Protein AF-A0A445L700-F1 (afdb_monomer_lite)

Sequence (274 aa):
MCICSMQLGGPSWKVRLGRRDSTTASREAADASIPAPFFSLSELITNFKNHGLDEKDLVVLSGGHSIGFARCVTFKDHIYNDSNIDPNFAQQLRYICPTNGGDSNLSPLDSTAAKFDINYYSNLVQKKGLLHSDQELFNGGSTDELVKEYSDDTEDFYEDFANSMIKMGNIQPLTGNQGEIRVNTLPVCFSDPSVNSFFSAPSPNLYTLLNLRSPSEFGRHPNSQLTQQILFDSPKSDSNSEIQEQEEQKRSKDLDHSKPRRNTRKPTRFNDIV

Secondary structure (DSSP, 8-state):
--HHHHHTT----------BB-S---HHHHHHHSPPTT--HHHHHHHHHHTT--HHHHHHHHGGGGSSEEEHHHHHHHHHH-SSS-HHHHHHHHHHS-SSS-TT-EEESSTTTTS-STHHHHHHHTT--SSHHHHTTSSSSTTHHHHHHHHH-HHHHHHHHHHHHHHHTTSS-B-TTSSB--SSSS------TT--SS---PPPPP--------------------------------TTHHHHHHHHHHHHHTTSS-------PPPPPP----

InterPro domains:
  IPR000823 Plant peroxidase [PR00461] (9-24)
  IPR000823 Plant peroxidase [PR00461] (56-68)
  IPR000823 Plant peroxidase [PR00461] (107-122)
  IPR000823 Plant peroxidase [PR00461] (123-140)
  IPR000823 Plant peroxidase [PR00461] (163-176)
  IPR000823 Plant peroxidase [PTHR31388] (6-185)
  IPR002016 Haem peroxidase [PF00141] (7-153)
  IPR002016 Haem peroxidase [PR00458] (9-21)
  IPR002016 Haem peroxidase [PR00458] (57-72)
  IPR002016 Haem peroxidase [PR00458] (109-124)
  IPR002016 Haem peroxidase [PS50873] (1-189)
  IPR010255 Haem peroxidase superfamily [SSF48113] (6-186)
  IPR019793 Peroxidases heam-ligand binding site [PS00435] (57-67)

Foldseek 3Di:
DPVQQVVQPAADADQDDFFADALDDDPPCVVPQPDALQDALVRLQVSCVVQVHHSLLSLLQLLVLQADKDFLLRQVCVLPPDDLADVVLSVVVCVCRPPPDNRRGIDRQFPSHSHRFLRLLVCLCVRNGRTNSSVSCCDPDPNNVVSVVSNVDGPVSRVVNNVSVNSSSPRPGQHDPGHHHDPDPDDDPPPDPPPPDPDPDDDDDDDDDDDDDDDDDDDDDDDDDDDDDPDPDDDDDPPPPVVVVVVVVVVVVVVVPDDDDDDDDDDDDDDDDD

Structure (mmCIF, N/CA/C/O backbone):
data_AF-A0A445L700-F1
#
_entry.id   AF-A0A445L700-F1
#
loop_
_atom_site.group_PDB
_atom_site.id
_atom_site.type_symbol
_atom_site.label_atom_id
_atom_site.label_alt_id
_atom_site.label_comp_id
_atom_site.label_asym_id
_atom_site.label_entity_id
_atom_site.label_seq_id
_atom_site.pdbx_PDB_ins_code
_atom_site.Cartn_x
_atom_site.Cartn_y
_atom_site.Cartn_z
_atom_site.occupancy
_atom_site.B_iso_or_equiv
_atom_site.auth_seq_id
_atom_site.auth_comp_id
_atom_site.auth_asym_id
_atom_site.auth_atom_id
_atom_site.pdbx_PDB_model_num
ATOM 1 N N . MET A 1 1 ? 6.615 -16.437 -13.802 1.00 33.72 1 MET A N 1
ATOM 2 C CA . MET A 1 1 ? 5.488 -17.030 -13.054 1.00 33.72 1 MET A CA 1
ATOM 3 C C . MET A 1 1 ? 5.529 -16.414 -11.659 1.00 33.72 1 MET A C 1
ATOM 5 O O . MET A 1 1 ? 6.475 -16.693 -10.936 1.00 33.72 1 MET A O 1
ATOM 9 N N . CYS A 1 2 ? 4.631 -15.475 -11.329 1.00 47.34 2 CYS A N 1
ATOM 10 C CA . CYS A 1 2 ? 4.534 -14.897 -9.979 1.00 47.34 2 CYS A CA 1
ATOM 11 C C . CYS A 1 2 ? 3.745 -15.872 -9.109 1.00 47.34 2 CYS A C 1
ATOM 13 O O . CYS A 1 2 ? 2.525 -15.823 -9.055 1.00 47.34 2 CYS A O 1
ATOM 15 N N . ILE A 1 3 ? 4.456 -16.825 -8.512 1.00 53.03 3 ILE A N 1
ATOM 16 C CA . ILE A 1 3 ? 3.850 -17.938 -7.773 1.00 53.03 3 ILE A CA 1
ATOM 17 C C . ILE A 1 3 ? 3.255 -17.464 -6.434 1.00 53.03 3 ILE A C 1
ATOM 19 O O . ILE A 1 3 ? 2.342 -18.100 -5.928 1.00 53.03 3 ILE A O 1
ATOM 23 N N . CYS A 1 4 ? 3.710 -16.333 -5.879 1.00 55.56 4 CYS A N 1
ATOM 24 C CA . CYS A 1 4 ? 3.391 -15.959 -4.499 1.00 55.56 4 CYS A CA 1
ATOM 25 C C . CYS A 1 4 ? 1.912 -15.595 -4.267 1.00 55.56 4 CYS A C 1
ATOM 27 O O . CYS A 1 4 ? 1.312 -16.143 -3.352 1.00 55.56 4 CYS A O 1
ATOM 29 N N . SER A 1 5 ? 1.293 -14.745 -5.101 1.00 61.78 5 SER A N 1
ATOM 30 C CA . SER A 1 5 ? -0.134 -14.398 -4.943 1.00 61.78 5 SER A CA 1
ATOM 31 C C . SER A 1 5 ? -1.034 -15.612 -5.181 1.00 61.78 5 SER A C 1
ATOM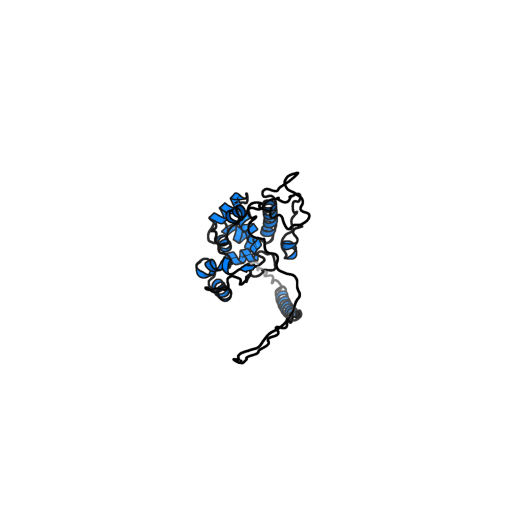 33 O O . SER A 1 5 ? -1.878 -15.924 -4.351 1.00 61.78 5 SER A 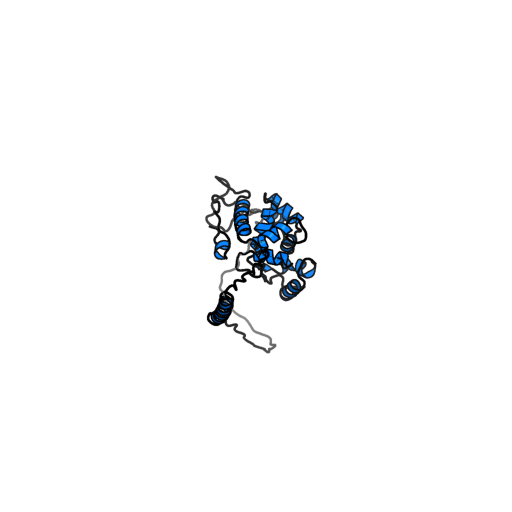O 1
ATOM 35 N N . MET A 1 6 ? -0.796 -16.353 -6.267 1.00 70.75 6 MET A N 1
ATOM 36 C CA . MET A 1 6 ? -1.555 -17.555 -6.631 1.00 70.75 6 MET A CA 1
ATOM 37 C C . MET A 1 6 ? -1.484 -18.645 -5.550 1.00 70.75 6 MET A C 1
ATOM 39 O O . MET A 1 6 ? -2.487 -19.284 -5.247 1.00 70.75 6 MET A O 1
ATOM 43 N N . GLN A 1 7 ? -0.314 -18.848 -4.936 1.00 79.94 7 GLN A N 1
ATOM 44 C CA . GLN A 1 7 ? -0.137 -19.831 -3.861 1.00 79.94 7 GLN A CA 1
ATOM 45 C C . GLN A 1 7 ? -0.906 -19.455 -2.584 1.00 79.94 7 GLN A C 1
ATOM 47 O O . GLN A 1 7 ? -1.188 -20.330 -1.765 1.00 79.94 7 GLN A O 1
ATOM 52 N N . LEU A 1 8 ? -1.254 -18.175 -2.439 1.00 88.50 8 LEU A N 1
ATOM 53 C CA . LEU A 1 8 ? -2.029 -17.617 -1.333 1.00 88.50 8 LEU A CA 1
ATOM 54 C C . LEU A 1 8 ? -3.485 -17.307 -1.739 1.00 88.50 8 LEU A C 1
ATOM 56 O O . LEU A 1 8 ? -4.186 -16.629 -0.998 1.00 88.50 8 LEU A O 1
ATOM 60 N N . GLY A 1 9 ? -3.960 -17.806 -2.887 1.00 87.94 9 GLY A N 1
ATOM 61 C CA . GLY A 1 9 ? -5.359 -17.681 -3.327 1.00 87.94 9 GLY A CA 1
ATOM 62 C C . GLY A 1 9 ? -5.673 -16.506 -4.258 1.00 87.94 9 GLY A C 1
ATOM 63 O O . GLY A 1 9 ? -6.817 -16.372 -4.673 1.00 87.94 9 GLY A O 1
ATOM 64 N N . GLY A 1 10 ? -4.678 -15.693 -4.619 1.00 90.88 10 GLY A N 1
ATOM 65 C CA . GLY A 1 10 ? -4.838 -14.535 -5.499 1.00 90.88 10 GLY A CA 1
ATOM 66 C C . GLY A 1 10 ? -4.828 -14.852 -7.002 1.00 90.88 10 GLY A C 1
ATOM 67 O O . GLY A 1 10 ? -4.652 -16.005 -7.413 1.00 90.88 10 GLY A O 1
ATOM 68 N N . PRO A 1 11 ? -4.959 -13.816 -7.853 1.00 91.62 11 PRO A N 1
ATOM 69 C CA . PRO A 1 11 ? -5.057 -13.982 -9.295 1.00 91.62 11 PRO A CA 1
ATOM 70 C C . PRO A 1 11 ? -3.735 -14.418 -9.924 1.00 91.62 11 PRO A C 1
ATOM 72 O O . PRO A 1 11 ? -2.642 -14.249 -9.370 1.00 91.62 11 PRO A O 1
ATOM 75 N N . SER A 1 12 ? -3.845 -14.939 -11.145 1.00 89.31 12 SER A N 1
ATOM 76 C CA . SER A 1 12 ? -2.704 -15.241 -12.006 1.00 89.31 12 SER A CA 1
ATOM 77 C C . SER A 1 12 ? -2.686 -14.306 -13.211 1.00 89.31 12 SER A C 1
ATOM 79 O O . SER A 1 12 ? -3.732 -13.954 -13.749 1.00 89.31 12 SER A O 1
ATOM 81 N N . TRP A 1 13 ? -1.495 -13.930 -13.675 1.00 91.31 13 TRP A N 1
ATOM 82 C CA . TRP A 1 13 ? -1.345 -13.120 -14.882 1.00 91.31 13 TRP A CA 1
ATOM 83 C C . TRP A 1 13 ? -0.090 -13.487 -15.668 1.00 91.31 13 TRP A C 1
ATOM 85 O O . TRP A 1 13 ? 0.877 -14.069 -15.160 1.00 91.31 13 TRP A O 1
ATOM 95 N N . LYS A 1 14 ? -0.099 -13.134 -16.956 1.00 91.25 14 LYS A N 1
ATOM 96 C CA . LYS A 1 14 ? 1.029 -13.369 -17.861 1.00 91.25 14 LYS A CA 1
ATOM 97 C C . LYS A 1 14 ? 2.134 -12.353 -17.582 1.00 91.25 14 LYS A C 1
ATOM 99 O O . LYS A 1 14 ? 2.120 -11.235 -18.089 1.00 91.25 14 LYS A O 1
ATOM 104 N N . VAL A 1 15 ? 3.112 -12.761 -16.778 1.00 90.12 15 VAL A N 1
ATOM 105 C CA . VAL A 1 15 ? 4.298 -11.948 -16.475 1.00 90.12 15 VAL A CA 1
ATOM 106 C C . VAL A 1 15 ? 5.105 -11.692 -17.751 1.00 90.12 15 VAL A C 1
ATOM 108 O O . VAL A 1 15 ? 5.559 -12.636 -18.400 1.00 90.12 15 VAL A O 1
ATOM 111 N N . ARG A 1 16 ? 5.325 -10.414 -18.081 1.00 90.75 16 ARG A N 1
ATOM 112 C CA . ARG A 1 16 ? 6.237 -10.011 -19.159 1.00 90.75 16 ARG A CA 1
ATOM 113 C C . ARG A 1 16 ? 7.687 -10.279 -18.753 1.00 90.75 16 ARG A C 1
ATOM 115 O O . ARG A 1 16 ? 8.086 -10.015 -17.618 1.00 90.75 16 ARG A O 1
ATOM 122 N N . LEU A 1 17 ? 8.458 -10.823 -19.689 1.00 92.69 17 LEU A N 1
ATOM 123 C CA . LEU A 1 17 ? 9.861 -11.203 -19.510 1.00 92.69 17 LEU A CA 1
ATOM 124 C C . LEU A 1 17 ? 10.770 -10.307 -20.364 1.00 92.69 17 LEU A C 1
ATOM 126 O O . LEU A 1 17 ? 10.286 -9.515 -21.167 1.00 92.69 17 LEU A O 1
ATOM 130 N N . GLY A 1 18 ? 12.087 -10.451 -20.201 1.00 94.56 18 GLY A N 1
ATOM 131 C CA . GLY A 1 18 ? 13.086 -9.721 -20.994 1.00 94.56 18 GLY A CA 1
ATOM 132 C C . GLY A 1 18 ? 13.705 -8.506 -20.299 1.00 94.56 18 GLY A C 1
ATOM 133 O O . GLY A 1 18 ? 14.532 -7.830 -20.906 1.00 94.56 18 GLY A O 1
ATOM 134 N N . ARG A 1 19 ? 13.348 -8.251 -19.033 1.00 95.88 19 ARG A N 1
ATOM 135 C CA . ARG A 1 19 ? 14.079 -7.309 -18.174 1.00 95.88 19 ARG A CA 1
ATOM 136 C C . ARG A 1 19 ? 15.502 -7.806 -17.930 1.00 95.88 19 ARG A C 1
ATOM 138 O O . ARG A 1 19 ? 15.711 -9.005 -17.743 1.00 95.88 19 ARG A O 1
ATOM 145 N N . ARG A 1 20 ? 16.443 -6.868 -17.923 1.00 95.44 20 ARG A N 1
ATOM 146 C CA . ARG A 1 20 ? 17.855 -7.071 -17.587 1.00 95.44 20 ARG A CA 1
ATOM 147 C C . ARG A 1 20 ? 18.189 -6.360 -16.281 1.00 95.44 20 ARG A C 1
ATOM 149 O O . ARG A 1 20 ? 17.494 -5.422 -15.891 1.00 95.44 20 ARG A O 1
ATOM 156 N N . ASP A 1 21 ? 19.246 -6.805 -15.622 1.00 94.69 21 ASP A N 1
ATOM 157 C CA . ASP A 1 21 ? 19.662 -6.276 -14.330 1.00 94.69 21 ASP A CA 1
ATOM 158 C C . ASP A 1 21 ? 20.456 -4.976 -14.498 1.00 94.69 21 ASP A C 1
ATOM 160 O O . ASP A 1 21 ? 21.254 -4.829 -15.432 1.00 94.69 21 ASP A O 1
ATOM 164 N N . SER A 1 22 ? 20.253 -4.026 -13.580 1.00 94.12 22 SER A N 1
ATOM 165 C CA . SER A 1 22 ? 21.094 -2.830 -13.491 1.00 94.12 22 SER A CA 1
ATOM 166 C C . SER A 1 22 ? 22.513 -3.204 -13.061 1.00 94.12 22 SER A C 1
ATOM 168 O O . SER A 1 22 ? 22.746 -4.269 -12.498 1.00 94.12 22 SER A O 1
ATOM 170 N N . THR A 1 23 ? 23.482 -2.318 -13.268 1.00 93.19 23 THR A N 1
ATOM 171 C CA . THR A 1 23 ? 24.829 -2.457 -12.683 1.00 93.19 23 THR A CA 1
ATOM 172 C C . THR A 1 23 ? 25.021 -1.561 -11.461 1.00 93.19 23 THR A C 1
ATOM 174 O O . THR A 1 23 ? 25.994 -1.709 -10.736 1.00 93.19 23 THR A O 1
ATOM 177 N N . THR A 1 24 ? 24.078 -0.659 -11.186 1.00 93.12 24 THR A N 1
ATOM 178 C CA . THR A 1 24 ? 24.114 0.287 -10.067 1.00 93.12 24 THR A CA 1
ATOM 179 C C . THR A 1 24 ? 22.844 0.196 -9.220 1.00 93.12 24 THR A C 1
ATOM 181 O O . THR A 1 24 ? 21.827 -0.363 -9.642 1.00 93.12 24 THR A O 1
ATOM 184 N N . ALA A 1 25 ? 22.914 0.762 -8.017 1.00 94.00 25 ALA A N 1
ATOM 185 C CA . ALA A 1 25 ? 21.781 1.008 -7.135 1.00 94.00 25 ALA A CA 1
ATOM 186 C C . ALA A 1 25 ? 21.786 2.487 -6.723 1.00 94.00 25 ALA A C 1
ATOM 188 O O . ALA A 1 25 ? 22.846 3.114 -6.710 1.00 94.00 25 ALA A O 1
ATOM 189 N N . SER A 1 26 ? 20.623 3.039 -6.377 1.00 96.00 26 SER A N 1
ATOM 190 C CA . SER A 1 26 ? 20.512 4.396 -5.833 1.00 96.00 26 SER A CA 1
ATOM 191 C C . SER A 1 26 ? 19.632 4.380 -4.596 1.00 96.00 26 SER A C 1
ATOM 193 O O . SER A 1 26 ? 18.452 4.033 -4.661 1.00 96.00 26 SER A O 1
ATOM 195 N N . ARG A 1 27 ? 20.230 4.751 -3.462 1.00 95.75 27 ARG A N 1
ATOM 196 C CA . ARG A 1 27 ? 19.509 4.891 -2.200 1.00 95.75 27 ARG A CA 1
ATOM 197 C C . ARG A 1 27 ? 18.638 6.140 -2.219 1.00 95.75 27 ARG A C 1
ATOM 199 O O . ARG A 1 27 ? 17.497 6.091 -1.791 1.00 95.75 27 ARG A O 1
ATOM 206 N N . GLU A 1 28 ? 19.156 7.221 -2.785 1.00 96.94 28 GLU A N 1
ATOM 207 C CA . GLU A 1 28 ? 18.466 8.501 -2.911 1.00 96.94 28 GLU A CA 1
ATOM 208 C C . GLU A 1 28 ? 17.185 8.343 -3.734 1.00 96.94 28 GLU A C 1
ATOM 210 O O . GLU A 1 28 ? 16.136 8.852 -3.351 1.00 96.94 28 GLU A O 1
ATOM 215 N N . ALA A 1 29 ? 17.245 7.582 -4.835 1.00 94.69 29 ALA A N 1
ATOM 216 C CA . ALA A 1 29 ? 16.062 7.268 -5.626 1.00 94.69 29 ALA A CA 1
ATOM 217 C C . ALA A 1 29 ? 15.050 6.435 -4.831 1.00 94.69 29 ALA A C 1
ATOM 219 O O . ALA A 1 29 ? 13.858 6.704 -4.937 1.00 94.69 29 ALA A O 1
ATOM 220 N N . ALA A 1 30 ? 15.496 5.461 -4.029 1.00 96.31 30 ALA A N 1
ATOM 221 C CA . ALA A 1 30 ? 14.605 4.660 -3.189 1.00 96.31 30 ALA A CA 1
ATOM 222 C C . ALA A 1 30 ? 13.905 5.521 -2.125 1.00 96.31 30 ALA A C 1
ATOM 224 O O . ALA A 1 30 ? 12.680 5.490 -2.037 1.00 96.31 30 ALA A O 1
ATOM 225 N N . ASP A 1 31 ? 14.668 6.341 -1.396 1.00 93.50 31 ASP A N 1
ATOM 226 C CA . ASP A 1 31 ? 14.161 7.226 -0.342 1.00 93.50 31 ASP A CA 1
ATOM 227 C C . ASP A 1 31 ? 13.177 8.278 -0.898 1.00 93.50 31 ASP A C 1
ATOM 229 O O . ASP A 1 31 ? 12.235 8.664 -0.212 1.00 93.50 31 ASP A O 1
ATOM 233 N N . ALA A 1 32 ? 13.362 8.727 -2.147 1.00 93.50 32 ALA A N 1
ATOM 234 C CA . ALA A 1 32 ? 12.479 9.701 -2.796 1.00 93.50 32 ALA A CA 1
ATOM 235 C C . ALA A 1 32 ? 11.267 9.080 -3.516 1.00 93.50 32 ALA A C 1
ATOM 237 O O . ALA A 1 32 ? 10.253 9.753 -3.703 1.00 93.50 32 ALA A O 1
ATOM 238 N N . SER A 1 33 ? 11.377 7.831 -3.978 1.00 95.44 33 SER A N 1
ATOM 239 C CA . SER A 1 33 ? 10.399 7.234 -4.900 1.00 95.44 33 SER A CA 1
ATOM 240 C C . SER A 1 33 ? 9.454 6.238 -4.248 1.00 95.44 33 SER A C 1
ATOM 242 O O . SER A 1 33 ? 8.391 6.003 -4.815 1.00 95.44 33 SER A O 1
ATOM 244 N N . ILE A 1 34 ? 9.815 5.642 -3.109 1.00 97.00 34 ILE A N 1
ATOM 245 C CA . ILE A 1 34 ? 8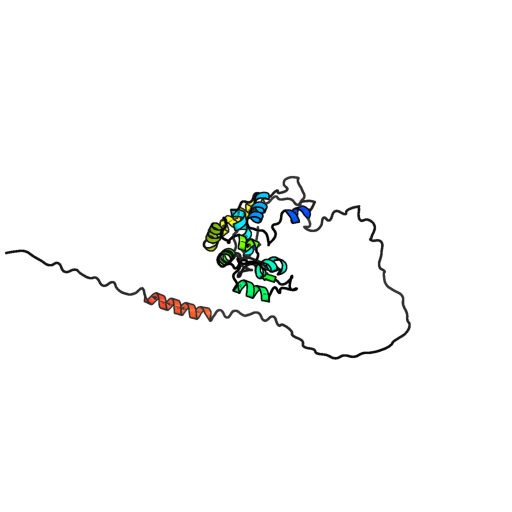.980 4.648 -2.425 1.00 97.00 34 ILE A CA 1
ATOM 246 C C . ILE A 1 34 ? 8.036 5.378 -1.456 1.00 97.00 34 ILE A C 1
ATOM 248 O O . ILE A 1 34 ? 8.515 6.159 -0.632 1.00 97.00 34 ILE A O 1
ATOM 252 N N . PRO A 1 35 ? 6.712 5.151 -1.535 1.00 97.62 35 PRO A N 1
ATOM 253 C CA . PRO A 1 35 ? 5.764 5.822 -0.657 1.00 97.62 35 PRO A CA 1
ATOM 254 C C . PRO A 1 35 ? 5.970 5.394 0.800 1.00 97.62 35 PRO A C 1
ATOM 256 O O . PRO A 1 35 ? 6.166 4.213 1.096 1.00 97.62 35 PRO A O 1
ATOM 259 N N . ALA A 1 36 ? 5.927 6.361 1.716 1.00 98.12 36 ALA A N 1
ATOM 260 C CA . ALA A 1 36 ? 6.034 6.090 3.143 1.00 98.12 36 ALA A CA 1
ATOM 261 C C . ALA A 1 36 ? 4.661 5.711 3.731 1.00 98.12 36 ALA A C 1
ATOM 263 O O . ALA A 1 36 ? 3.635 6.198 3.253 1.00 98.12 36 ALA A O 1
ATOM 264 N N . PRO A 1 37 ? 4.608 4.910 4.813 1.00 98.19 37 PRO A N 1
ATOM 265 C CA . PRO A 1 37 ? 3.342 4.445 5.385 1.00 98.19 37 PRO A CA 1
ATOM 266 C C . PRO A 1 37 ? 2.489 5.563 6.006 1.00 98.19 37 PRO A C 1
ATOM 268 O O . PRO A 1 37 ? 1.332 5.317 6.335 1.00 98.19 37 PRO A O 1
ATOM 271 N N . PHE A 1 38 ? 3.058 6.760 6.175 1.00 97.94 38 PHE A N 1
ATOM 272 C CA . PHE A 1 38 ? 2.442 7.961 6.747 1.00 97.94 38 PHE A CA 1
ATOM 273 C C . PHE A 1 38 ? 2.080 9.026 5.696 1.00 97.94 38 PHE A C 1
ATOM 275 O O . PHE A 1 38 ? 1.776 10.156 6.062 1.00 97.94 38 PHE A O 1
ATOM 282 N N . PHE A 1 39 ? 2.152 8.704 4.401 1.00 98.62 39 PHE A N 1
ATOM 283 C CA . PHE A 1 39 ? 1.712 9.617 3.343 1.00 98.62 39 PHE A CA 1
ATOM 284 C C . PHE A 1 39 ? 0.193 9.800 3.354 1.00 98.62 39 PHE A C 1
ATOM 286 O O . PHE A 1 39 ? -0.549 8.823 3.462 1.00 98.62 39 PHE A O 1
ATOM 293 N N . SER A 1 40 ? -0.238 11.043 3.143 1.00 98.62 40 SER A N 1
ATOM 294 C CA . SER A 1 40 ? -1.626 11.392 2.832 1.00 98.62 40 SER A CA 1
ATOM 295 C C . SER A 1 40 ? -2.052 10.843 1.469 1.00 98.62 40 SER A C 1
ATOM 297 O O . SER A 1 40 ? -1.213 10.583 0.597 1.00 98.62 40 SER A O 1
ATOM 299 N N . LEU A 1 41 ? -3.363 10.777 1.215 1.00 98.75 41 LEU A N 1
ATOM 300 C CA . LEU A 1 41 ? -3.884 10.358 -0.094 1.00 98.75 41 LEU A CA 1
ATOM 301 C C . LEU A 1 41 ? -3.282 11.164 -1.265 1.00 98.75 41 LEU A C 1
ATOM 303 O O . LEU A 1 41 ? -2.924 10.608 -2.303 1.00 98.75 41 LEU A O 1
ATOM 307 N N . SER A 1 42 ? -3.108 12.478 -1.096 1.00 98.69 42 SER A N 1
ATOM 308 C CA . SER A 1 42 ? -2.558 13.349 -2.147 1.00 98.69 42 SER A CA 1
ATOM 309 C C . SER A 1 42 ? -1.089 13.045 -2.478 1.00 98.69 42 SER A C 1
ATOM 311 O O . SER A 1 42 ? -0.684 13.098 -3.646 1.00 98.69 42 SER A O 1
ATOM 313 N N . GLU A 1 43 ? -0.301 12.678 -1.467 1.00 98.62 43 GLU A N 1
ATOM 314 C CA . GLU A 1 43 ? 1.100 12.283 -1.616 1.00 98.62 43 GLU A CA 1
ATOM 315 C C . GLU A 1 43 ? 1.210 10.905 -2.267 1.00 98.62 43 GLU A C 1
ATOM 317 O O . GLU A 1 43 ? 2.023 10.736 -3.176 1.00 98.62 43 GLU A O 1
ATOM 322 N N . LEU A 1 44 ? 0.346 9.956 -1.886 1.00 98.75 44 LEU A N 1
ATOM 323 C CA . LEU A 1 44 ? 0.254 8.639 -2.523 1.00 98.75 44 LEU A CA 1
ATOM 324 C C . LEU A 1 44 ? -0.081 8.761 -4.015 1.00 98.75 44 LEU A C 1
ATOM 326 O O . LEU A 1 44 ? 0.644 8.227 -4.855 1.00 98.75 44 LEU A O 1
ATOM 330 N N . ILE A 1 45 ? -1.119 9.529 -4.362 1.00 98.75 45 ILE A N 1
ATOM 331 C CA . ILE A 1 45 ? -1.521 9.761 -5.758 1.00 98.75 45 ILE A CA 1
ATOM 332 C C . ILE A 1 45 ? -0.377 10.396 -6.552 1.00 98.75 45 ILE A C 1
ATOM 334 O O . ILE A 1 45 ? -0.094 9.987 -7.679 1.00 98.75 45 ILE A O 1
ATOM 338 N N . THR A 1 46 ? 0.294 11.400 -5.982 1.00 98.56 46 THR A N 1
ATOM 339 C CA . THR A 1 46 ? 1.422 12.070 -6.645 1.00 98.56 46 THR A CA 1
ATOM 340 C C . THR A 1 46 ? 2.592 11.110 -6.851 1.00 98.56 46 THR A C 1
ATOM 342 O O . THR A 1 46 ? 3.172 11.071 -7.936 1.00 98.56 46 THR A O 1
ATOM 345 N N . ASN A 1 47 ? 2.917 10.304 -5.839 1.00 98.44 47 ASN A N 1
ATOM 346 C CA . ASN A 1 47 ? 3.989 9.321 -5.905 1.00 98.44 47 ASN A CA 1
ATOM 347 C C . ASN A 1 47 ? 3.731 8.272 -7.002 1.00 98.44 47 ASN A C 1
ATOM 349 O O . ASN A 1 47 ? 4.591 8.075 -7.858 1.00 98.44 47 ASN A O 1
ATOM 353 N N . PHE A 1 48 ? 2.534 7.681 -7.056 1.00 98.62 48 PHE A N 1
ATOM 354 C CA . PHE A 1 48 ? 2.169 6.702 -8.089 1.00 98.62 48 PHE A CA 1
ATOM 355 C C . PHE A 1 48 ? 2.169 7.318 -9.496 1.00 98.62 48 PHE A C 1
ATOM 357 O O . PHE A 1 48 ? 2.733 6.736 -10.428 1.00 98.62 48 PHE A O 1
ATOM 364 N N . LYS A 1 49 ? 1.650 8.546 -9.645 1.00 98.19 49 LYS A N 1
ATOM 365 C CA . LYS A 1 49 ? 1.666 9.276 -10.926 1.00 98.19 49 LYS A CA 1
ATOM 366 C C . LYS A 1 49 ? 3.076 9.532 -11.446 1.00 98.19 49 LYS A C 1
ATOM 368 O O . LYS A 1 49 ? 3.293 9.435 -12.654 1.00 98.19 49 LYS A O 1
ATOM 373 N N . ASN A 1 50 ? 4.045 9.793 -10.566 1.00 97.88 50 ASN A N 1
ATOM 374 C CA . ASN A 1 50 ? 5.450 9.956 -10.962 1.00 97.88 50 ASN A CA 1
ATOM 375 C C . ASN A 1 50 ? 6.045 8.680 -11.586 1.00 97.88 50 ASN A C 1
ATOM 377 O O . ASN A 1 50 ? 7.011 8.765 -12.344 1.00 97.88 50 ASN A O 1
ATOM 381 N N . HIS A 1 51 ? 5.435 7.520 -11.331 1.00 97.25 51 HIS A N 1
ATOM 382 C CA . HIS A 1 51 ? 5.795 6.227 -11.919 1.00 97.25 51 HIS A CA 1
ATOM 383 C C . HIS A 1 51 ? 4.869 5.793 -13.062 1.00 97.25 51 HIS A C 1
ATOM 385 O O . HIS A 1 51 ? 4.959 4.662 -13.539 1.00 97.25 51 HIS A O 1
ATOM 391 N N . GLY A 1 52 ? 3.993 6.685 -13.534 1.00 97.75 52 GLY A N 1
ATOM 392 C CA . GLY A 1 52 ? 3.046 6.396 -14.612 1.00 97.75 52 GLY A CA 1
ATOM 393 C C . GLY A 1 52 ? 1.897 5.472 -14.202 1.00 97.75 52 GLY A C 1
ATOM 394 O O . GLY A 1 52 ? 1.300 4.841 -15.073 1.00 97.75 52 GLY A O 1
ATOM 395 N N . LEU A 1 53 ? 1.607 5.383 -12.902 1.00 98.56 53 LEU A N 1
ATOM 396 C CA . LEU A 1 53 ? 0.468 4.659 -12.344 1.00 98.56 53 LEU A CA 1
ATOM 397 C C . LEU A 1 53 ? -0.626 5.658 -11.959 1.00 98.56 53 LEU A C 1
ATOM 399 O O . LEU A 1 53 ? -0.342 6.727 -11.414 1.00 98.56 53 LEU A O 1
ATOM 403 N N . ASP A 1 54 ? -1.870 5.338 -12.293 1.00 98.38 54 ASP A N 1
ATOM 404 C CA . ASP A 1 54 ? -3.008 6.200 -11.983 1.00 98.38 54 ASP A CA 1
ATOM 405 C C . ASP A 1 54 ? -3.565 5.945 -10.568 1.00 98.38 54 ASP A C 1
ATOM 407 O O . ASP A 1 54 ? -3.018 5.186 -9.769 1.00 98.38 54 ASP A O 1
ATOM 411 N N . GLU A 1 55 ? -4.641 6.648 -10.222 1.00 98.31 55 GLU A N 1
ATOM 412 C CA . GLU A 1 55 ? -5.281 6.526 -8.911 1.00 98.31 55 GLU A CA 1
ATOM 413 C C . GLU A 1 55 ? -5.967 5.166 -8.708 1.00 98.31 55 GLU A C 1
ATOM 415 O O . GLU A 1 55 ? -5.985 4.654 -7.590 1.00 98.31 55 GLU A O 1
ATOM 420 N N . LYS A 1 56 ? -6.458 4.533 -9.783 1.00 98.75 56 LYS A N 1
ATOM 421 C CA . LYS A 1 56 ? -6.995 3.170 -9.714 1.00 98.75 56 LYS A CA 1
ATOM 422 C C . LYS A 1 56 ? -5.866 2.185 -9.418 1.00 98.75 56 LYS A C 1
ATOM 424 O O . LYS A 1 56 ? -6.007 1.353 -8.527 1.00 98.75 56 LYS A O 1
ATOM 429 N N . ASP A 1 57 ? -4.721 2.336 -10.087 1.00 98.81 57 ASP A N 1
ATOM 430 C CA . ASP A 1 57 ? -3.523 1.534 -9.825 1.00 98.81 57 ASP A CA 1
ATOM 431 C C . ASP A 1 57 ? -3.043 1.672 -8.371 1.00 98.81 57 ASP A C 1
ATOM 433 O O . ASP A 1 57 ? -2.629 0.675 -7.783 1.00 98.81 57 ASP A O 1
ATOM 437 N N . LEU A 1 58 ? -3.129 2.868 -7.773 1.00 98.81 58 LEU A N 1
ATOM 438 C CA . LEU A 1 58 ? -2.853 3.076 -6.345 1.00 98.81 58 LEU A CA 1
ATOM 439 C C . LEU A 1 58 ? -3.757 2.205 -5.463 1.00 98.81 58 LEU A C 1
ATOM 441 O O . LEU A 1 58 ? -3.249 1.408 -4.679 1.00 98.81 58 LEU A O 1
ATOM 445 N N . VAL A 1 59 ? -5.082 2.327 -5.593 1.00 98.81 59 VAL A N 1
ATOM 446 C CA . VAL A 1 59 ? -6.036 1.590 -4.739 1.00 98.81 59 VAL A CA 1
ATOM 447 C C . VAL A 1 59 ? -5.882 0.077 -4.903 1.00 98.81 59 VAL A C 1
ATOM 449 O O . VAL A 1 59 ? -5.902 -0.679 -3.929 1.00 98.81 59 VAL A O 1
ATOM 452 N N . VAL A 1 60 ? -5.699 -0.370 -6.142 1.00 98.56 60 VAL A N 1
ATOM 453 C CA . VAL A 1 60 ? -5.550 -1.783 -6.486 1.00 98.56 60 VAL A CA 1
ATOM 454 C C . VAL A 1 60 ? -4.251 -2.357 -5.925 1.00 98.56 60 VAL A C 1
ATOM 456 O O . VAL A 1 60 ? -4.266 -3.394 -5.267 1.00 98.56 60 VAL A O 1
ATOM 459 N N . LEU A 1 61 ? -3.112 -1.695 -6.152 1.00 98.62 61 LEU A N 1
ATOM 460 C CA . LEU A 1 61 ? -1.811 -2.212 -5.715 1.00 98.62 61 LEU A CA 1
ATOM 461 C C . LEU A 1 61 ? -1.653 -2.176 -4.192 1.00 98.62 61 LEU A C 1
ATOM 463 O O . LEU A 1 61 ? -0.988 -3.057 -3.644 1.00 98.62 61 LEU A O 1
ATOM 467 N N . SER A 1 62 ? -2.316 -1.242 -3.506 1.00 98.75 62 SER A N 1
ATOM 468 C CA . SER A 1 62 ? -2.421 -1.250 -2.041 1.00 98.75 62 SER A CA 1
ATOM 469 C C . SER A 1 62 ? -3.130 -2.498 -1.503 1.00 98.75 62 SER A C 1
ATOM 471 O O . SER A 1 62 ? -2.792 -2.967 -0.419 1.00 98.75 62 SER A O 1
ATOM 473 N N . GLY A 1 63 ? -3.996 -3.142 -2.299 1.00 98.06 63 GLY A N 1
ATOM 474 C CA . GLY A 1 63 ? -4.555 -4.469 -2.002 1.00 98.06 63 GLY A CA 1
ATOM 475 C C . GLY A 1 63 ? -3.500 -5.567 -1.806 1.00 98.06 63 GLY A C 1
ATOM 476 O O . GLY A 1 63 ? -3.783 -6.609 -1.215 1.00 98.06 63 GLY A O 1
ATOM 477 N N . GLY A 1 64 ? -2.245 -5.325 -2.205 1.00 97.38 64 GLY A N 1
ATOM 478 C CA . GLY A 1 64 ? -1.100 -6.159 -1.839 1.00 97.38 64 GLY A CA 1
ATOM 479 C C . GLY A 1 64 ? -0.910 -6.330 -0.326 1.00 97.38 64 GLY A C 1
ATOM 480 O O . GLY A 1 64 ? -0.349 -7.340 0.099 1.00 97.38 64 GLY A O 1
ATOM 481 N N . HIS A 1 65 ? -1.421 -5.399 0.486 1.00 98.31 65 HIS A N 1
ATOM 482 C CA . HIS A 1 65 ? -1.432 -5.480 1.948 1.00 98.31 65 HIS A CA 1
ATOM 483 C C . HIS A 1 65 ? -2.475 -6.461 2.518 1.00 98.31 65 HIS A C 1
ATOM 485 O O . HIS A 1 65 ? -2.509 -6.661 3.728 1.00 98.31 65 HIS A O 1
ATOM 491 N N . SER A 1 66 ? -3.260 -7.160 1.687 1.00 96.88 66 SER A N 1
ATOM 492 C CA . SER A 1 66 ? -4.066 -8.314 2.134 1.00 96.88 66 SER A CA 1
ATOM 493 C C . SER A 1 66 ? -3.203 -9.453 2.717 1.00 96.88 66 SER A C 1
ATOM 495 O O . SER A 1 66 ? -3.670 -10.280 3.498 1.00 96.88 66 SER A O 1
ATOM 497 N N . ILE A 1 67 ? -1.903 -9.482 2.400 1.00 95.94 67 ILE A N 1
ATOM 498 C CA . ILE A 1 67 ? -0.953 -10.462 2.935 1.00 95.94 67 ILE A CA 1
ATOM 499 C C . ILE A 1 67 ? 0.223 -9.798 3.653 1.00 95.94 67 ILE A C 1
ATOM 501 O O . ILE A 1 67 ? 0.678 -8.712 3.301 1.00 95.94 67 ILE A O 1
ATOM 505 N N . GLY A 1 68 ? 0.793 -10.515 4.622 1.00 95.81 68 GLY A N 1
ATOM 506 C CA . GLY A 1 68 ? 2.027 -10.120 5.297 1.00 95.81 68 GLY A CA 1
ATOM 507 C C . GLY A 1 68 ? 1.832 -9.327 6.591 1.00 95.81 68 GLY A C 1
ATOM 508 O O . GLY A 1 68 ? 0.775 -9.336 7.221 1.00 95.81 68 GLY A O 1
ATOM 509 N N . PHE A 1 69 ? 2.923 -8.699 7.033 1.00 98.19 69 PHE A N 1
ATOM 510 C CA . PHE A 1 69 ? 3.046 -8.092 8.356 1.00 98.19 69 PHE A CA 1
ATOM 511 C C . PHE A 1 69 ? 3.775 -6.756 8.276 1.00 98.19 69 PHE A C 1
ATOM 513 O O . PHE A 1 69 ? 4.717 -6.603 7.497 1.00 98.19 69 PHE A O 1
ATOM 520 N N . ALA A 1 70 ? 3.409 -5.833 9.161 1.00 98.38 70 ALA A N 1
ATOM 521 C CA . ALA A 1 70 ? 4.122 -4.585 9.378 1.00 98.38 70 ALA A CA 1
ATOM 522 C C . ALA A 1 70 ? 4.746 -4.549 10.775 1.00 98.38 70 ALA A C 1
ATOM 524 O O . ALA A 1 70 ? 4.277 -5.194 11.717 1.00 98.38 70 ALA A O 1
ATOM 525 N N . ARG A 1 71 ? 5.826 -3.782 10.911 1.00 98.50 71 ARG A N 1
ATOM 526 C CA . ARG A 1 71 ? 6.477 -3.539 12.201 1.00 98.50 71 ARG A CA 1
ATOM 527 C C . ARG A 1 71 ? 5.765 -2.410 12.933 1.00 98.50 71 ARG A C 1
ATOM 529 O O . ARG A 1 71 ? 5.410 -1.421 12.312 1.00 98.50 71 ARG A O 1
ATOM 536 N N . CYS A 1 72 ? 5.671 -2.500 14.254 1.00 98.62 72 CYS A N 1
ATOM 537 C CA . CYS A 1 72 ? 5.078 -1.479 15.123 1.00 98.62 72 CYS A CA 1
ATOM 538 C C . CYS A 1 72 ? 5.520 -0.052 14.776 1.00 98.62 72 CYS A C 1
ATOM 540 O O . CYS A 1 72 ? 4.686 0.843 14.676 1.00 98.62 72 CYS A O 1
ATOM 542 N N . VAL A 1 73 ? 6.807 0.159 14.491 1.00 98.19 73 VAL A N 1
ATOM 543 C CA . VAL A 1 73 ? 7.333 1.484 14.121 1.00 98.19 73 VAL A CA 1
ATOM 544 C C . VAL A 1 73 ? 6.652 2.125 12.903 1.00 98.19 73 VAL A C 1
ATOM 546 O O . VAL A 1 73 ? 6.645 3.344 12.803 1.00 98.19 73 VAL A O 1
ATOM 549 N N . THR A 1 74 ? 6.064 1.348 11.987 1.00 98.19 74 THR A N 1
ATOM 550 C CA . THR A 1 74 ? 5.448 1.883 10.761 1.00 98.19 74 THR A CA 1
ATOM 551 C C . THR A 1 74 ? 3.990 2.302 10.936 1.00 98.19 74 THR A C 1
ATOM 553 O O . THR A 1 74 ? 3.482 3.019 10.082 1.00 98.19 74 THR A O 1
ATOM 556 N N . PHE A 1 75 ? 3.314 1.867 12.005 1.00 98.62 75 PHE A N 1
ATOM 557 C CA . PHE A 1 75 ? 1.904 2.192 12.276 1.00 98.62 75 PHE A CA 1
ATOM 558 C C . PHE A 1 75 ? 1.657 2.814 13.653 1.00 98.62 75 PHE A C 1
ATOM 560 O O . PHE A 1 75 ? 0.526 3.175 13.973 1.00 98.62 75 PHE A O 1
ATOM 567 N N . LYS A 1 76 ? 2.696 2.948 14.485 1.00 98.31 76 LYS A N 1
ATOM 568 C CA . LYS A 1 76 ? 2.585 3.496 15.842 1.00 98.31 76 LYS A CA 1
ATOM 569 C C . LYS A 1 76 ? 1.897 4.863 15.849 1.00 98.31 76 LYS A C 1
ATOM 571 O O . LYS A 1 76 ? 0.972 5.064 16.628 1.00 98.31 76 LYS A O 1
ATOM 576 N N . ASP A 1 77 ? 2.295 5.769 14.961 1.00 98.12 77 ASP A N 1
ATOM 577 C CA . ASP A 1 77 ? 1.695 7.105 14.912 1.00 98.12 77 ASP A CA 1
ATOM 578 C C . ASP A 1 77 ? 0.206 7.049 14.548 1.00 98.12 77 ASP A C 1
ATOM 580 O O . ASP A 1 77 ? -0.596 7.704 15.211 1.00 98.12 77 ASP A O 1
ATOM 584 N N . HIS A 1 78 ? -0.179 6.184 13.603 1.00 98.56 78 HIS A N 1
ATOM 585 C CA . HIS A 1 78 ? -1.576 5.982 13.211 1.00 98.56 78 HIS A CA 1
ATOM 586 C C . HIS A 1 78 ? -2.441 5.539 14.402 1.00 98.56 78 HIS A C 1
ATOM 588 O O . HIS A 1 78 ? -3.444 6.168 14.732 1.00 98.56 78 HIS A O 1
ATOM 594 N N . ILE A 1 79 ? -2.013 4.505 15.134 1.00 98.50 79 ILE A N 1
ATOM 595 C CA . ILE A 1 79 ? -2.817 3.946 16.232 1.00 98.50 79 ILE A CA 1
ATOM 596 C C . ILE A 1 79 ? -2.883 4.849 17.470 1.00 98.50 79 ILE A C 1
ATOM 598 O O . ILE A 1 79 ? -3.726 4.607 18.337 1.00 98.50 79 ILE A O 1
ATOM 602 N N . TYR A 1 80 ? -1.990 5.831 17.626 1.00 98.38 80 TYR A N 1
ATOM 603 C CA . TYR A 1 80 ? -1.963 6.727 18.790 1.00 98.38 80 TYR A CA 1
ATOM 604 C C . TYR A 1 80 ? -2.525 8.120 18.498 1.00 98.38 80 TYR A C 1
ATOM 606 O O . TYR A 1 80 ? -3.166 8.681 19.389 1.00 98.38 80 TYR A O 1
ATOM 614 N N . ASN A 1 81 ? -2.317 8.654 17.293 1.00 97.94 81 ASN A N 1
ATOM 615 C CA . ASN A 1 81 ? -2.570 10.063 16.986 1.00 97.94 81 ASN A CA 1
ATOM 616 C C . ASN A 1 81 ? -3.732 10.284 16.010 1.00 97.94 81 ASN A C 1
ATOM 618 O O . ASN A 1 81 ? -4.336 11.359 16.040 1.00 97.94 81 ASN A O 1
ATOM 622 N N . ASP A 1 82 ? -4.075 9.294 15.184 1.00 98.25 82 ASP A N 1
ATOM 623 C CA . ASP A 1 82 ? -5.107 9.473 14.168 1.00 98.25 82 ASP A CA 1
ATOM 624 C C . ASP A 1 82 ? -6.519 9.223 14.715 1.00 98.25 82 ASP A C 1
ATOM 626 O O . ASP A 1 82 ? -6.740 8.525 15.708 1.00 98.25 82 ASP A O 1
ATOM 630 N N . SER A 1 83 ? -7.505 9.816 14.040 1.00 97.56 83 SER A N 1
ATOM 631 C CA . SER A 1 83 ? -8.932 9.706 14.386 1.00 97.56 83 SER A CA 1
ATOM 632 C C . SER A 1 83 ? -9.744 8.876 13.387 1.00 97.56 83 SER A C 1
ATOM 634 O O . SER A 1 83 ? -10.922 8.596 13.621 1.00 97.56 83 SER A O 1
ATOM 636 N N . ASN A 1 84 ? -9.129 8.467 12.275 1.00 98.12 84 ASN A N 1
ATOM 637 C CA . ASN A 1 84 ? -9.747 7.669 11.217 1.00 98.12 84 ASN A CA 1
ATOM 638 C C . ASN A 1 84 ? -9.572 6.151 11.416 1.00 98.12 84 ASN A C 1
ATOM 640 O O . ASN A 1 84 ? -9.881 5.400 10.501 1.00 98.12 84 ASN A O 1
ATOM 644 N N . ILE A 1 85 ? -9.187 5.698 12.612 1.00 98.69 85 ILE A N 1
ATOM 645 C CA . ILE A 1 85 ? -9.073 4.284 12.997 1.00 98.69 85 ILE A CA 1
ATOM 646 C C . ILE A 1 85 ? -10.184 3.875 13.978 1.00 98.69 85 ILE A C 1
ATOM 648 O O . ILE A 1 85 ? -10.591 4.661 14.839 1.00 98.69 85 ILE A O 1
ATOM 652 N N . ASP A 1 86 ? -10.680 2.640 13.875 1.00 98.69 86 ASP A N 1
ATOM 653 C CA . ASP A 1 86 ? -11.610 2.065 14.847 1.00 98.69 86 ASP A CA 1
ATOM 654 C C . ASP A 1 86 ? -10.964 2.034 16.250 1.00 98.69 86 ASP A C 1
ATOM 656 O O . ASP A 1 86 ? -9.889 1.447 16.428 1.00 98.69 86 ASP A O 1
ATOM 660 N N . PRO A 1 87 ? -11.595 2.627 17.283 1.00 98.44 87 PRO A N 1
ATOM 661 C CA . PRO A 1 87 ? -10.985 2.731 18.607 1.00 98.44 87 PRO A CA 1
ATOM 662 C C . PRO A 1 87 ? -10.679 1.385 19.272 1.00 98.44 87 PRO A C 1
ATOM 664 O O . PRO A 1 87 ? -9.711 1.287 20.030 1.00 98.44 87 PRO A O 1
ATOM 667 N N . ASN A 1 88 ? -11.484 0.349 19.009 1.00 98.44 88 ASN A N 1
ATOM 668 C CA . ASN A 1 88 ? -11.260 -0.976 19.588 1.00 98.44 88 ASN A CA 1
ATOM 669 C C . ASN A 1 88 ? -10.081 -1.667 18.901 1.00 98.44 88 ASN A C 1
ATOM 671 O O . ASN A 1 88 ? -9.229 -2.242 19.578 1.00 98.44 88 ASN A O 1
ATOM 675 N N . PHE A 1 89 ? -9.991 -1.560 17.576 1.00 98.44 89 PHE A N 1
ATOM 676 C CA . PHE A 1 89 ? -8.855 -2.051 16.805 1.00 98.44 89 PHE A CA 1
ATOM 677 C C . PHE A 1 89 ? -7.550 -1.353 17.210 1.00 98.44 89 PHE A C 1
ATOM 679 O O . PHE A 1 89 ? -6.566 -2.020 17.533 1.00 98.44 89 PHE A O 1
ATOM 686 N N . ALA A 1 90 ? -7.560 -0.021 17.332 1.00 98.62 90 ALA A N 1
ATOM 687 C CA . ALA A 1 90 ? -6.417 0.735 17.841 1.00 98.62 90 ALA A CA 1
ATOM 688 C C . ALA A 1 90 ? -6.011 0.265 19.248 1.00 98.62 90 ALA A C 1
ATOM 690 O O . ALA A 1 90 ? -4.829 0.058 19.524 1.00 98.62 90 ALA A O 1
ATOM 691 N N . GLN A 1 91 ? -6.976 0.042 20.148 1.00 98.19 91 GLN A N 1
ATOM 692 C CA . GLN A 1 91 ? -6.698 -0.466 21.493 1.00 98.19 91 GLN A CA 1
ATOM 693 C C . GLN A 1 91 ? -6.047 -1.858 21.474 1.00 98.19 91 GLN A C 1
ATOM 695 O O . GLN A 1 91 ? -5.108 -2.088 22.239 1.00 98.19 91 GLN A O 1
ATOM 700 N N . GLN A 1 92 ? -6.493 -2.761 20.597 1.00 97.69 92 GLN A N 1
ATOM 701 C CA . GLN A 1 92 ? -5.879 -4.082 20.421 1.00 97.69 92 GLN A CA 1
ATOM 702 C C . GLN A 1 92 ? -4.426 -3.963 19.945 1.00 97.69 92 GLN A C 1
ATOM 704 O O . GLN A 1 92 ? -3.531 -4.579 20.527 1.00 97.69 92 GLN A O 1
ATOM 709 N N . LEU A 1 93 ? -4.166 -3.114 18.947 1.00 98.31 93 LEU A N 1
ATOM 710 C CA . LEU A 1 93 ? -2.820 -2.899 18.414 1.00 98.31 93 LEU A CA 1
ATOM 711 C C . LEU A 1 93 ? -1.868 -2.290 19.448 1.00 98.31 93 LEU A C 1
ATOM 713 O O . LEU A 1 93 ? -0.704 -2.678 19.501 1.00 98.31 93 LEU A O 1
ATOM 717 N N . ARG A 1 94 ? -2.348 -1.405 20.330 1.00 98.31 94 ARG A N 1
ATOM 718 C CA . ARG A 1 94 ? -1.536 -0.798 21.405 1.00 98.31 94 ARG A CA 1
ATOM 719 C C . ARG A 1 94 ? -1.007 -1.813 22.427 1.00 98.31 94 ARG A C 1
ATOM 721 O O . ARG A 1 94 ? -0.007 -1.533 23.083 1.00 98.31 94 ARG A O 1
ATOM 728 N N . TYR A 1 95 ? -1.629 -2.989 22.562 1.00 96.75 95 TYR A N 1
ATOM 729 C CA . TYR A 1 95 ? -1.080 -4.073 23.389 1.00 96.75 95 TYR A CA 1
ATOM 730 C C . TYR A 1 95 ? 0.193 -4.675 22.770 1.00 96.75 95 TYR A C 1
ATOM 732 O O . TYR A 1 95 ? 1.133 -5.026 23.480 1.00 96.75 95 TYR A O 1
ATOM 740 N N . ILE A 1 96 ? 0.233 -4.761 21.438 1.00 96.62 96 ILE A N 1
ATOM 741 C CA . ILE A 1 96 ? 1.358 -5.306 20.667 1.00 96.62 96 ILE A CA 1
ATOM 742 C C . ILE A 1 96 ? 2.404 -4.217 20.389 1.00 96.62 96 ILE A C 1
ATOM 744 O O . ILE A 1 96 ? 3.600 -4.499 20.348 1.00 96.62 96 ILE A O 1
ATOM 748 N N . CYS A 1 97 ? 1.972 -2.970 20.224 1.00 98.25 97 CYS A N 1
ATOM 749 C CA . CYS A 1 97 ? 2.791 -1.823 19.863 1.00 98.25 97 CYS A CA 1
ATOM 750 C C . CYS A 1 97 ? 2.728 -0.758 20.973 1.00 98.25 97 CYS A C 1
ATOM 752 O O . CYS A 1 97 ? 1.945 0.188 20.874 1.00 98.25 97 CYS A O 1
ATOM 754 N N . PRO A 1 98 ? 3.514 -0.915 22.056 1.00 97.25 98 PRO A N 1
ATOM 755 C CA . PRO A 1 98 ? 3.516 0.031 23.164 1.00 97.25 98 PRO A CA 1
ATOM 756 C C . PRO A 1 98 ? 4.083 1.394 22.742 1.00 97.25 98 PRO A C 1
ATOM 758 O O . PRO A 1 98 ? 4.908 1.491 21.831 1.00 97.25 98 PRO A O 1
ATOM 761 N N . THR A 1 99 ? 3.700 2.451 23.466 1.00 96.19 99 THR A N 1
ATOM 762 C CA . THR A 1 99 ? 4.173 3.825 23.214 1.00 96.19 99 THR A CA 1
ATOM 763 C C . THR A 1 99 ? 5.701 3.906 23.222 1.00 96.19 99 THR A C 1
ATOM 765 O O . THR A 1 99 ? 6.296 4.519 22.340 1.00 96.19 99 THR A O 1
ATOM 768 N N . ASN A 1 100 ? 6.345 3.224 24.174 1.00 95.94 100 ASN A N 1
ATOM 769 C CA . ASN A 1 100 ? 7.798 3.192 24.317 1.00 95.94 100 ASN A CA 1
ATOM 770 C C . ASN A 1 100 ? 8.337 1.791 24.005 1.00 95.94 100 ASN A C 1
ATOM 772 O O . ASN A 1 100 ? 7.925 0.812 24.629 1.00 95.94 100 ASN A O 1
ATOM 776 N N . GLY A 1 101 ? 9.295 1.706 23.080 1.00 95.62 101 GLY A N 1
ATOM 777 C CA . GLY A 1 101 ? 9.876 0.439 22.634 1.00 95.62 101 GLY A CA 1
ATOM 778 C C . GLY A 1 101 ? 8.926 -0.391 21.765 1.00 95.62 101 GLY A C 1
ATOM 779 O O . GLY A 1 101 ? 7.957 0.121 21.206 1.00 95.62 101 GLY A O 1
ATOM 780 N N . GLY A 1 102 ? 9.236 -1.683 21.612 1.00 97.06 102 GLY A N 1
ATOM 781 C CA . GLY A 1 102 ? 8.410 -2.621 20.839 1.00 97.06 102 GLY A CA 1
ATOM 782 C C . GLY A 1 102 ? 8.419 -2.401 19.322 1.00 97.06 102 GLY A C 1
ATOM 783 O O . GLY A 1 102 ? 7.659 -3.049 18.617 1.00 97.06 102 GLY A O 1
ATOM 784 N N . ASP A 1 103 ? 9.293 -1.539 18.797 1.00 97.88 103 ASP A N 1
ATOM 785 C CA . ASP A 1 103 ? 9.324 -1.114 17.386 1.00 97.88 103 ASP A CA 1
ATOM 786 C C . ASP A 1 103 ? 9.448 -2.264 16.373 1.00 97.88 103 ASP A C 1
ATOM 788 O O . ASP A 1 103 ? 9.065 -2.130 15.211 1.00 97.88 103 ASP A O 1
ATOM 792 N N . SER A 1 104 ? 9.990 -3.405 16.799 1.00 98.12 104 SER A N 1
ATOM 793 C CA . SER A 1 104 ? 10.143 -4.609 15.975 1.00 98.12 104 SER A CA 1
ATOM 794 C C . SER A 1 104 ? 8.988 -5.601 16.083 1.00 98.12 104 SER A C 1
ATOM 796 O O . SER A 1 104 ? 8.993 -6.583 15.345 1.00 98.12 104 SER A O 1
ATOM 798 N N . ASN A 1 105 ? 8.015 -5.367 16.966 1.00 98.44 105 ASN A N 1
ATOM 799 C CA . ASN A 1 105 ? 6.847 -6.230 17.090 1.00 98.44 105 ASN A CA 1
ATOM 800 C C . ASN A 1 105 ? 6.051 -6.196 15.787 1.00 98.44 105 ASN A C 1
ATOM 802 O O . ASN A 1 105 ? 5.892 -5.137 15.179 1.00 98.44 105 ASN A O 1
ATOM 806 N N . LEU A 1 106 ? 5.582 -7.362 15.353 1.00 98.31 106 LEU A N 1
ATOM 807 C CA . LEU A 1 106 ? 4.854 -7.512 14.102 1.00 98.31 106 LEU A CA 1
ATOM 808 C C . LEU A 1 106 ? 3.351 -7.513 14.356 1.00 98.31 106 LEU A C 1
ATOM 810 O O . LEU A 1 106 ? 2.872 -8.055 15.352 1.00 98.31 106 LEU A O 1
ATOM 814 N N . SER A 1 107 ? 2.605 -6.926 13.433 1.00 98.38 107 SER A N 1
ATOM 815 C CA . SER A 1 107 ? 1.154 -7.068 13.351 1.00 98.38 107 SER A CA 1
ATOM 816 C C . SER A 1 107 ? 0.765 -7.373 11.908 1.00 98.38 107 SER A C 1
ATOM 818 O O . SER A 1 107 ? 1.441 -6.902 10.988 1.00 98.38 107 SER A O 1
ATOM 820 N N . PRO A 1 108 ? -0.246 -8.226 11.697 1.00 98.12 108 PRO A N 1
ATOM 821 C CA . PRO A 1 108 ? -0.695 -8.566 10.356 1.00 98.12 108 PRO A CA 1
ATOM 822 C C . PRO A 1 108 ? -1.298 -7.333 9.674 1.00 98.12 108 PRO A C 1
ATOM 824 O O . PRO A 1 108 ? -2.020 -6.582 10.327 1.00 98.12 108 PRO A O 1
ATOM 827 N N . LEU A 1 109 ? -1.004 -7.132 8.386 1.00 97.94 109 LEU A N 1
ATOM 828 C CA . LEU A 1 109 ? -1.588 -6.034 7.596 1.00 97.94 109 LEU A CA 1
ATOM 829 C C . LEU A 1 109 ? -3.102 -6.219 7.374 1.00 97.94 109 LEU A C 1
ATOM 831 O O . LEU A 1 109 ? -3.837 -5.242 7.282 1.00 97.94 109 LEU A O 1
ATOM 835 N N . ASP A 1 110 ? -3.561 -7.473 7.368 1.00 96.56 110 ASP A N 1
ATOM 836 C CA . ASP A 1 110 ? -4.961 -7.886 7.257 1.00 96.56 110 ASP A CA 1
ATOM 837 C C . ASP A 1 110 ? -5.230 -9.074 8.198 1.00 96.56 110 ASP A C 1
ATOM 839 O O . ASP A 1 110 ? -4.367 -9.919 8.443 1.00 96.56 110 ASP A O 1
ATOM 843 N N . SER A 1 111 ? -6.459 -9.177 8.697 1.00 93.56 111 SER A N 1
ATOM 844 C CA . SER A 1 111 ? -7.010 -10.332 9.412 1.00 93.56 111 SER A CA 1
ATOM 845 C C . SER A 1 111 ? -6.726 -11.692 8.751 1.00 93.56 111 SER A C 1
ATOM 847 O O . SER A 1 111 ? -6.564 -12.690 9.456 1.00 93.56 111 SER A O 1
ATOM 849 N N . THR A 1 112 ? -6.607 -11.734 7.421 1.00 93.62 112 THR A N 1
ATOM 850 C CA . THR A 1 112 ? -6.285 -12.920 6.614 1.00 93.62 112 THR A CA 1
ATOM 851 C C . THR A 1 112 ? -4.853 -12.901 6.066 1.00 93.62 112 THR A C 1
ATOM 853 O O . THR A 1 112 ? -4.621 -13.373 4.967 1.00 93.62 112 THR A O 1
ATOM 856 N N . ALA A 1 113 ? -3.855 -12.472 6.851 1.00 92.62 113 ALA A N 1
ATOM 857 C CA . ALA A 1 113 ? -2.454 -12.236 6.437 1.00 92.62 113 ALA A CA 1
ATOM 858 C C . ALA A 1 113 ? -1.717 -13.318 5.604 1.00 92.62 113 ALA A C 1
ATOM 860 O O . ALA A 1 113 ? -0.641 -13.043 5.065 1.00 92.62 113 ALA A O 1
ATOM 861 N N . ALA A 1 114 ? -2.232 -14.548 5.520 1.00 93.25 114 ALA A N 1
ATOM 862 C CA . ALA A 1 114 ? -1.695 -15.639 4.700 1.00 93.25 114 ALA A CA 1
ATOM 863 C C . ALA A 1 114 ? -2.584 -15.997 3.490 1.00 93.25 114 ALA A C 1
ATOM 865 O O . ALA A 1 114 ? -2.389 -17.044 2.872 1.00 93.25 114 ALA A O 1
ATOM 866 N N . LYS A 1 115 ? -3.570 -15.163 3.160 1.00 94.00 115 LYS A N 1
ATOM 867 C CA . LYS A 1 115 ? -4.501 -15.344 2.052 1.00 94.00 115 LYS A CA 1
ATOM 868 C C . LYS A 1 115 ? -4.685 -14.013 1.336 1.00 94.00 115 LYS A C 1
ATOM 870 O O . LYS A 1 115 ? -4.996 -13.013 1.958 1.00 94.00 115 LYS A O 1
ATOM 875 N N . PHE A 1 116 ? -4.481 -14.024 0.028 1.00 96.06 116 PHE A N 1
ATOM 876 C CA . PHE A 1 116 ? -4.681 -12.863 -0.824 1.00 96.06 116 PHE A CA 1
ATOM 877 C C . PHE A 1 116 ? -6.160 -12.776 -1.202 1.00 96.06 116 PHE A C 1
ATOM 879 O O . PHE A 1 116 ? -6.634 -13.554 -2.030 1.00 96.06 116 PHE A O 1
ATOM 886 N N . ASP A 1 117 ? -6.903 -11.867 -0.584 1.00 96.44 117 ASP A N 1
ATOM 887 C CA . ASP A 1 117 ? -8.336 -11.674 -0.803 1.00 96.44 117 ASP A CA 1
ATOM 888 C C . ASP A 1 117 ? -8.761 -10.207 -0.610 1.00 96.44 117 ASP A C 1
ATOM 890 O O . ASP A 1 117 ? -7.933 -9.306 -0.510 1.00 96.44 117 ASP A O 1
ATOM 894 N N . ILE A 1 118 ? -10.069 -9.954 -0.645 1.00 97.44 118 ILE A N 1
ATOM 895 C CA . ILE A 1 118 ? -10.640 -8.606 -0.540 1.00 97.44 118 ILE A CA 1
ATOM 896 C C . ILE A 1 118 ? -10.843 -8.124 0.904 1.00 97.44 118 ILE A C 1
ATOM 898 O O . ILE A 1 118 ? -11.358 -7.020 1.110 1.00 97.44 118 ILE A O 1
ATOM 902 N N . ASN A 1 119 ? -10.455 -8.909 1.921 1.00 98.12 119 ASN A N 1
ATOM 903 C CA . ASN A 1 119 ? -10.654 -8.497 3.314 1.00 98.12 119 ASN A CA 1
ATOM 904 C C . ASN A 1 119 ? -9.918 -7.198 3.639 1.00 98.12 119 ASN A C 1
ATOM 906 O O . ASN A 1 119 ? -10.417 -6.417 4.449 1.00 98.12 119 ASN A O 1
ATOM 910 N N . TYR A 1 120 ? -8.807 -6.920 2.955 1.00 98.62 120 TYR A N 1
ATOM 911 C CA . TYR A 1 120 ? -8.114 -5.640 3.009 1.00 98.62 120 TYR A CA 1
ATOM 912 C C . TYR A 1 120 ? -9.091 -4.468 2.835 1.00 98.62 120 TYR A C 1
ATOM 914 O O . TYR A 1 120 ? -9.215 -3.635 3.731 1.00 98.62 120 TYR A O 1
ATOM 922 N N . TYR A 1 121 ? -9.873 -4.455 1.752 1.00 98.81 121 TYR A N 1
ATOM 923 C CA . TYR A 1 121 ? -10.843 -3.394 1.471 1.00 98.81 121 TYR A CA 1
ATOM 924 C C . TYR A 1 121 ? -11.998 -3.381 2.478 1.00 98.81 121 TYR A C 1
ATOM 926 O O . TYR A 1 121 ? -12.380 -2.319 2.974 1.00 98.81 121 TYR A O 1
ATOM 934 N N . SER A 1 122 ? -12.497 -4.560 2.866 1.00 98.38 122 SER A N 1
ATOM 935 C CA . SER A 1 122 ? -13.507 -4.687 3.929 1.00 98.38 122 SER A CA 1
ATOM 936 C C . SER A 1 122 ? -13.036 -4.102 5.269 1.00 98.38 122 SER A C 1
ATOM 938 O O . SER A 1 122 ? -13.841 -3.532 6.014 1.00 98.38 122 SER A O 1
ATOM 940 N N . ASN A 1 123 ? -11.744 -4.214 5.591 1.00 98.62 123 ASN A N 1
ATOM 941 C CA . ASN A 1 123 ? -11.154 -3.614 6.784 1.00 98.62 123 ASN A CA 1
ATOM 942 C C . ASN A 1 123 ? -11.098 -2.090 6.666 1.00 98.62 123 ASN A C 1
ATOM 944 O O . ASN A 1 123 ? -11.463 -1.415 7.627 1.00 98.62 123 ASN A O 1
ATOM 948 N N . LEU A 1 124 ? -10.721 -1.536 5.508 1.00 98.81 124 LEU A N 1
ATOM 949 C CA . LEU A 1 124 ? -10.685 -0.080 5.306 1.00 98.81 124 LEU A CA 1
ATOM 950 C C . LEU A 1 124 ? -12.060 0.560 5.524 1.00 98.81 124 LEU A C 1
ATOM 952 O O . LEU A 1 124 ? -12.166 1.558 6.241 1.00 98.81 124 LEU A O 1
ATOM 956 N N . VAL A 1 125 ? -13.120 -0.065 4.994 1.00 98.69 125 VAL A N 1
ATOM 957 C CA . VAL A 1 125 ? -14.515 0.374 5.190 1.00 98.69 125 VAL A CA 1
ATOM 958 C C . VAL A 1 125 ? -14.904 0.377 6.675 1.00 98.69 125 VAL A C 1
ATOM 960 O O . VAL A 1 125 ? -15.644 1.248 7.134 1.00 98.69 125 VAL A O 1
ATOM 963 N N . GLN A 1 126 ? -14.367 -0.567 7.451 1.00 98.56 126 GLN A N 1
ATOM 964 C CA . GLN A 1 126 ? -14.563 -0.672 8.901 1.00 98.56 126 GLN A CA 1
ATOM 965 C C . GLN A 1 126 ? -13.587 0.178 9.730 1.00 98.56 126 GLN A C 1
ATOM 967 O O . GLN A 1 126 ? -13.596 0.066 10.956 1.00 98.56 126 GLN A O 1
ATOM 972 N N . LYS A 1 127 ? -12.753 1.012 9.097 1.00 98.62 127 LYS A N 1
ATOM 973 C CA . LYS A 1 127 ? -11.679 1.780 9.749 1.00 98.62 127 LYS A CA 1
ATOM 974 C C . LYS A 1 127 ? -10.626 0.916 10.454 1.00 98.62 127 LYS A C 1
ATOM 976 O O . LYS A 1 127 ? -10.131 1.255 11.527 1.00 98.62 127 LYS A O 1
ATOM 981 N N . LYS A 1 128 ? -10.321 -0.242 9.876 1.00 98.75 128 LYS A N 1
ATOM 982 C CA . LYS A 1 128 ? -9.347 -1.222 10.378 1.00 98.75 128 LYS A CA 1
ATOM 983 C C . LYS A 1 128 ? -8.117 -1.342 9.471 1.00 98.75 128 LYS A C 1
ATOM 985 O O . LYS A 1 128 ? -7.476 -2.390 9.463 1.00 98.75 128 LYS A O 1
ATOM 990 N N . GLY A 1 129 ? -7.786 -0.302 8.701 1.00 98.56 129 GLY A N 1
ATOM 991 C CA . GLY A 1 129 ? -6.485 -0.209 8.034 1.00 98.56 129 GLY A CA 1
ATOM 992 C C . GLY A 1 129 ? -5.356 -0.146 9.066 1.00 98.56 129 GLY A C 1
ATOM 993 O O . GLY A 1 129 ? -5.490 0.525 10.089 1.00 98.56 129 GLY A O 1
ATOM 994 N N . LEU A 1 130 ? -4.263 -0.884 8.845 1.00 98.75 130 LEU A N 1
ATOM 995 C CA . LEU A 1 130 ? -3.148 -0.905 9.797 1.00 98.75 130 LEU A CA 1
ATOM 996 C C . LEU A 1 130 ? -2.261 0.335 9.655 1.00 98.75 130 LEU A C 1
ATOM 998 O O . LEU A 1 130 ? -1.849 0.914 10.659 1.00 98.75 130 LEU A O 1
ATOM 1002 N N . LEU A 1 131 ? -1.912 0.708 8.423 1.00 98.88 131 LEU A N 1
ATOM 1003 C CA . LEU A 1 131 ? -1.068 1.866 8.147 1.00 98.88 131 LEU A CA 1
ATOM 1004 C C . LEU A 1 131 ? -1.935 3.114 7.945 1.00 98.88 131 LEU A C 1
ATOM 1006 O O . LEU A 1 131 ? -3.049 3.028 7.435 1.00 98.88 131 LEU A O 1
ATOM 1010 N N . HIS A 1 132 ? -1.384 4.293 8.245 1.00 98.88 132 HIS A N 1
ATOM 1011 C CA . HIS A 1 132 ? -2.041 5.566 7.927 1.00 98.88 132 HIS A CA 1
ATOM 1012 C C . HIS A 1 132 ? -2.390 5.645 6.430 1.00 98.88 132 HIS A C 1
ATOM 1014 O O . HIS A 1 132 ? -3.542 5.853 6.069 1.00 98.88 132 HIS A O 1
ATOM 1020 N N . SER A 1 133 ? -1.413 5.358 5.567 1.00 98.88 133 SER A N 1
ATOM 1021 C CA . SER A 1 133 ? -1.580 5.293 4.107 1.00 98.88 133 SER A CA 1
ATOM 1022 C C . SER A 1 133 ? -2.652 4.307 3.626 1.00 98.88 133 SER A C 1
ATOM 1024 O O . SER A 1 133 ? -3.268 4.565 2.597 1.00 98.88 133 SER A O 1
ATOM 1026 N N . ASP A 1 134 ? -2.910 3.214 4.355 1.00 98.81 134 ASP A N 1
ATOM 1027 C CA . ASP A 1 134 ? -4.009 2.298 4.025 1.00 98.81 134 ASP A CA 1
ATOM 1028 C C . ASP A 1 134 ? -5.354 2.976 4.282 1.00 98.81 134 ASP A C 1
ATOM 1030 O O . ASP A 1 134 ? -6.240 2.993 3.428 1.00 98.81 134 ASP A O 1
ATOM 1034 N N . GLN A 1 135 ? -5.505 3.564 5.470 1.00 98.81 135 GLN A N 1
ATOM 1035 C CA . GLN A 1 135 ? -6.766 4.165 5.881 1.00 98.81 135 GLN A CA 1
ATOM 1036 C C . GLN A 1 135 ? -7.082 5.460 5.119 1.00 98.81 135 GLN A C 1
ATOM 1038 O O . GLN A 1 135 ? -8.253 5.801 4.963 1.00 98.81 135 GLN A O 1
ATOM 1043 N N . GLU A 1 136 ? -6.069 6.141 4.581 1.00 98.81 136 GLU A N 1
ATOM 1044 C CA . GLU A 1 136 ? -6.232 7.293 3.687 1.00 98.81 136 GLU A CA 1
ATOM 1045 C C . GLU A 1 136 ? -6.940 6.952 2.366 1.00 98.81 136 GLU A C 1
ATOM 1047 O O . GLU A 1 136 ? -7.539 7.838 1.758 1.00 98.81 136 GLU A O 1
ATOM 1052 N N . LEU A 1 137 ? -6.950 5.682 1.940 1.00 98.88 137 LEU A N 1
ATOM 1053 C CA . LEU A 1 137 ? -7.716 5.251 0.763 1.00 98.88 137 LEU A CA 1
ATOM 1054 C C . LEU A 1 137 ? -9.233 5.259 1.014 1.00 98.88 137 LEU A C 1
ATOM 1056 O O . LEU A 1 137 ? -10.004 5.269 0.054 1.00 98.88 137 LEU A O 1
ATOM 1060 N N . PHE A 1 138 ? -9.663 5.247 2.281 1.00 98.75 138 PHE A N 1
ATOM 1061 C CA . PHE A 1 138 ? -11.068 5.289 2.680 1.00 98.75 138 PHE A CA 1
ATOM 1062 C C . PHE A 1 138 ? -11.288 6.288 3.819 1.00 98.75 138 PHE A C 1
ATOM 1064 O O . PHE A 1 138 ? -11.370 5.930 5.001 1.00 98.75 138 PHE A O 1
ATOM 1071 N N . ASN A 1 139 ? -11.358 7.567 3.455 1.00 98.25 139 ASN A N 1
ATOM 1072 C CA . ASN A 1 139 ? -11.432 8.674 4.411 1.00 98.25 139 ASN A CA 1
ATOM 1073 C C . ASN A 1 139 ? -12.289 9.850 3.896 1.00 98.25 139 ASN A C 1
ATOM 1075 O O . ASN A 1 139 ? -12.049 11.005 4.248 1.00 98.25 139 ASN A O 1
ATOM 1079 N N . GLY A 1 140 ? -13.293 9.574 3.054 1.00 97.69 140 GLY A N 1
ATOM 1080 C CA . GLY A 1 140 ? -14.130 10.598 2.418 1.00 97.69 140 GLY A CA 1
ATOM 1081 C C . GLY A 1 140 ? -13.485 11.224 1.178 1.00 97.69 140 GLY A C 1
ATOM 1082 O O . GLY A 1 140 ? -13.790 12.373 0.850 1.00 97.69 140 GLY A O 1
ATOM 1083 N N . GLY A 1 141 ? -12.563 10.501 0.536 1.00 97.06 141 GLY A N 1
ATOM 1084 C CA . GLY A 1 141 ? -11.761 10.965 -0.594 1.00 97.06 141 GLY A CA 1
ATOM 1085 C C . GLY A 1 141 ? -12.248 10.450 -1.949 1.00 97.06 141 GLY A C 1
ATOM 1086 O O . GLY A 1 141 ? -13.297 9.819 -2.071 1.00 97.06 141 GLY A O 1
ATOM 1087 N N . SER A 1 142 ? -11.458 10.716 -2.991 1.00 98.38 142 SER A N 1
ATOM 1088 C CA . SER A 1 142 ? -11.735 10.287 -4.370 1.00 98.38 142 SER A CA 1
ATOM 1089 C C . SER A 1 142 ? -11.605 8.775 -4.588 1.00 98.38 142 SER A C 1
ATOM 1091 O O . SER A 1 142 ? -12.146 8.255 -5.560 1.00 98.38 142 SER A O 1
ATOM 1093 N N . THR A 1 143 ? -10.946 8.060 -3.675 1.00 98.75 143 THR A N 1
ATOM 1094 C CA . THR A 1 143 ? -10.731 6.607 -3.743 1.00 98.75 143 THR A CA 1
ATOM 1095 C C . THR A 1 143 ? -11.814 5.779 -3.049 1.00 98.75 143 THR A C 1
ATOM 1097 O O . THR A 1 143 ? -11.849 4.563 -3.228 1.00 98.75 143 THR A O 1
ATOM 1100 N N . ASP A 1 144 ? -12.721 6.406 -2.291 1.00 98.75 144 ASP A N 1
ATOM 1101 C CA . ASP A 1 144 ? -13.718 5.709 -1.468 1.00 98.75 144 ASP A CA 1
ATOM 1102 C C . ASP A 1 144 ? -14.643 4.788 -2.286 1.00 98.75 144 ASP A C 1
ATOM 1104 O O . ASP A 1 144 ? -15.045 3.729 -1.802 1.00 98.75 144 ASP A O 1
ATOM 1108 N N . GLU A 1 145 ? -15.013 5.191 -3.506 1.00 98.56 145 GLU A N 1
ATOM 1109 C CA . GLU A 1 145 ? -15.882 4.396 -4.387 1.00 98.56 145 GLU A CA 1
ATOM 1110 C C . GLU A 1 145 ? -15.180 3.119 -4.865 1.00 98.56 145 GLU A C 1
ATOM 1112 O O . GLU A 1 145 ? -15.768 2.045 -4.766 1.00 98.56 145 GLU A O 1
ATOM 1117 N N . LEU A 1 146 ? -13.905 3.214 -5.260 1.00 98.62 146 LEU A N 1
ATOM 1118 C CA . LEU A 1 146 ? -13.091 2.057 -5.656 1.00 98.62 146 LEU A CA 1
ATOM 1119 C C . LEU A 1 146 ? -12.859 1.094 -4.485 1.00 98.62 146 LEU A C 1
ATOM 1121 O O . LEU A 1 146 ? -12.921 -0.119 -4.650 1.00 98.62 146 LEU A O 1
ATOM 1125 N N . VAL A 1 147 ? -12.613 1.619 -3.279 1.00 98.81 147 VAL A N 1
ATOM 1126 C CA . VAL A 1 147 ? -12.459 0.768 -2.087 1.00 98.81 147 VAL A CA 1
ATOM 1127 C C . VAL A 1 147 ? -13.747 -0.000 -1.788 1.00 98.81 147 VAL A C 1
ATOM 1129 O O . VAL A 1 147 ? -13.680 -1.178 -1.445 1.00 98.81 147 VAL A O 1
ATOM 1132 N N . LYS A 1 148 ? -14.920 0.633 -1.929 1.00 98.69 148 LYS A N 1
ATOM 1133 C CA . LYS A 1 148 ? -16.209 -0.054 -1.753 1.00 98.69 148 LYS A CA 1
ATOM 1134 C C . LYS A 1 148 ? -16.426 -1.125 -2.816 1.00 98.69 148 LYS A C 1
ATOM 1136 O O . LYS A 1 148 ? -16.806 -2.234 -2.462 1.00 98.69 148 LYS A O 1
ATOM 1141 N N . GLU A 1 149 ? -16.148 -0.806 -4.076 1.00 98.44 149 GLU A N 1
ATOM 1142 C CA . GLU A 1 149 ? -16.245 -1.746 -5.197 1.00 98.44 149 GLU A CA 1
ATOM 1143 C C . GLU A 1 149 ? -15.439 -3.019 -4.920 1.00 98.44 149 GLU A C 1
ATOM 1145 O O . GLU A 1 149 ? -16.010 -4.106 -4.840 1.00 98.44 149 GLU A O 1
ATOM 1150 N N . TYR A 1 150 ? -14.147 -2.891 -4.612 1.00 98.62 150 TYR A N 1
ATOM 1151 C CA . TYR A 1 150 ? -13.313 -4.057 -4.310 1.00 98.62 150 TYR A CA 1
ATOM 1152 C C . TYR A 1 150 ? -13.636 -4.734 -2.978 1.00 98.62 150 TYR A C 1
ATOM 1154 O O . TYR A 1 150 ? -13.266 -5.889 -2.784 1.00 98.62 150 TYR A O 1
ATOM 1162 N N . SER A 1 151 ? -14.322 -4.059 -2.049 1.00 98.19 151 SER A N 1
ATOM 1163 C CA . SER A 1 151 ? -14.800 -4.702 -0.818 1.00 98.19 151 SER A CA 1
ATOM 1164 C C . SER A 1 151 ? -15.957 -5.676 -1.051 1.00 98.19 151 SER A C 1
ATOM 1166 O O . SER A 1 151 ? -16.174 -6.545 -0.208 1.00 98.19 151 SER A O 1
ATOM 1168 N N . ASP A 1 152 ? -16.641 -5.568 -2.194 1.00 97.62 152 ASP A N 1
ATOM 1169 C CA . ASP A 1 152 ? -17.788 -6.400 -2.563 1.00 97.62 152 ASP A CA 1
ATOM 1170 C C . ASP A 1 152 ? -17.498 -7.319 -3.768 1.00 97.62 152 ASP A C 1
ATOM 1172 O O . ASP A 1 152 ? -18.083 -8.402 -3.863 1.00 97.62 152 ASP A O 1
ATOM 1176 N N . ASP A 1 153 ? -16.581 -6.934 -4.666 1.00 97.56 153 ASP A N 1
ATOM 1177 C CA . ASP A 1 153 ? -16.271 -7.666 -5.898 1.00 97.56 153 ASP A CA 1
ATOM 1178 C C . ASP A 1 153 ? -14.826 -8.194 -5.926 1.00 97.56 153 ASP A C 1
ATOM 1180 O O . ASP A 1 153 ? -13.851 -7.483 -6.179 1.00 97.56 153 ASP A O 1
ATOM 1184 N N . THR A 1 154 ? -14.686 -9.499 -5.673 1.00 96.88 154 THR A N 1
ATOM 1185 C CA . THR A 1 154 ? -13.384 -10.181 -5.748 1.00 96.88 154 THR A CA 1
ATOM 1186 C C . THR A 1 154 ? -12.860 -10.289 -7.175 1.00 96.88 154 THR A C 1
ATOM 1188 O O . THR A 1 154 ? -11.645 -10.271 -7.371 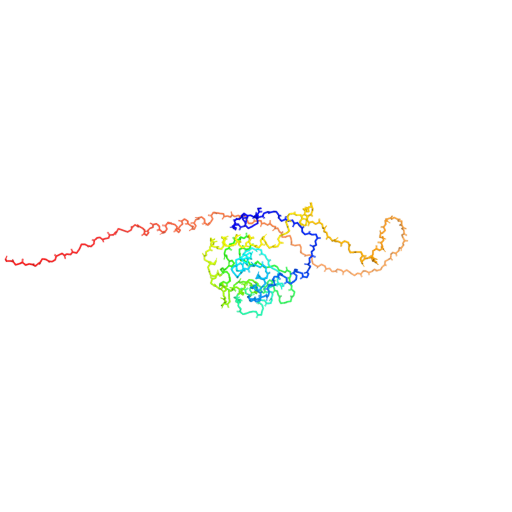1.00 96.88 154 THR A O 1
ATOM 1191 N N . GLU A 1 155 ? -13.743 -10.467 -8.158 1.00 97.00 155 GLU A N 1
ATOM 1192 C CA . GLU A 1 155 ? -13.338 -10.709 -9.541 1.00 97.00 155 GLU A CA 1
ATOM 1193 C C . GLU A 1 155 ? -12.766 -9.432 -10.157 1.00 97.00 155 GLU A C 1
ATOM 1195 O O . GLU A 1 155 ? -11.674 -9.483 -10.729 1.00 97.00 155 GLU A O 1
ATOM 1200 N N . ASP A 1 156 ? -13.429 -8.295 -9.931 1.00 97.44 156 ASP A N 1
ATOM 1201 C CA . ASP A 1 156 ? -12.965 -6.986 -10.401 1.00 97.44 156 ASP A CA 1
ATOM 1202 C C . ASP A 1 156 ? -11.611 -6.610 -9.775 1.00 97.44 156 ASP A C 1
ATOM 1204 O O . ASP A 1 156 ? -10.643 -6.323 -10.486 1.00 97.44 156 ASP A O 1
ATOM 1208 N N . PHE A 1 157 ? -11.470 -6.771 -8.449 1.00 98.12 157 PHE A N 1
ATOM 1209 C CA . PHE A 1 157 ? -10.181 -6.586 -7.771 1.00 98.12 157 PHE A CA 1
ATOM 1210 C C . PHE A 1 157 ? -9.079 -7.457 -8.387 1.00 98.12 157 PHE A C 1
ATOM 1212 O O . PHE A 1 157 ? -7.965 -6.993 -8.633 1.00 98.12 157 PHE A O 1
ATOM 1219 N N . TYR A 1 158 ? -9.359 -8.737 -8.627 1.00 97.75 158 TYR A N 1
ATOM 1220 C CA . TYR A 1 158 ? -8.371 -9.679 -9.144 1.00 97.75 158 TYR A CA 1
ATOM 1221 C C . TYR A 1 158 ? -7.948 -9.371 -10.584 1.00 97.75 158 TYR A C 1
ATOM 1223 O O . TYR A 1 158 ? -6.758 -9.499 -10.908 1.00 97.75 158 TYR A O 1
ATOM 1231 N N . GLU A 1 159 ? -8.888 -8.968 -11.439 1.00 97.69 159 GLU A N 1
ATOM 1232 C CA . GLU A 1 159 ? -8.601 -8.538 -12.805 1.00 97.69 159 GLU A CA 1
ATOM 1233 C C . GLU A 1 159 ? -7.734 -7.275 -12.810 1.00 97.69 159 GLU A C 1
ATOM 1235 O O . GLU A 1 159 ? -6.672 -7.241 -13.449 1.00 97.69 159 GLU A O 1
ATOM 1240 N N . ASP A 1 160 ? -8.127 -6.259 -12.049 1.00 98.38 160 ASP A N 1
ATOM 1241 C CA . ASP A 1 160 ? -7.380 -5.013 -12.000 1.00 98.38 160 ASP A CA 1
ATOM 1242 C C . ASP A 1 160 ? -6.021 -5.180 -11.332 1.00 98.38 160 ASP A C 1
ATOM 1244 O O . ASP A 1 160 ? -5.032 -4.638 -11.828 1.00 98.38 160 ASP A O 1
ATOM 1248 N N . PHE A 1 161 ? -5.907 -6.006 -10.289 1.00 98.25 161 PHE A N 1
ATOM 1249 C CA . PHE A 1 161 ? -4.619 -6.303 -9.663 1.00 98.25 161 PHE A CA 1
ATOM 1250 C C . PHE A 1 161 ? -3.643 -6.925 -10.655 1.00 98.25 161 PHE A C 1
ATOM 1252 O O . PHE A 1 161 ? -2.484 -6.509 -10.742 1.00 98.25 161 PHE A O 1
ATOM 1259 N N . ALA A 1 162 ? -4.104 -7.873 -11.473 1.00 96.69 162 ALA A N 1
ATOM 1260 C CA . ALA A 1 162 ? -3.304 -8.427 -12.557 1.00 96.69 162 ALA A CA 1
ATOM 1261 C C . ALA A 1 162 ? -2.858 -7.344 -13.560 1.00 96.69 162 ALA A C 1
ATOM 1263 O O . ALA A 1 162 ? -1.684 -7.310 -13.954 1.00 96.69 162 ALA A O 1
ATOM 1264 N N . ASN A 1 163 ? -3.761 -6.443 -13.953 1.00 97.81 163 ASN A N 1
ATOM 1265 C CA . ASN A 1 163 ? -3.478 -5.361 -14.896 1.00 97.81 163 ASN A CA 1
ATOM 1266 C C . ASN A 1 163 ? -2.483 -4.333 -14.328 1.00 97.81 163 ASN A C 1
ATOM 1268 O O . ASN A 1 163 ? -1.486 -4.012 -14.989 1.00 97.81 163 ASN A O 1
ATOM 1272 N N . SER A 1 164 ? -2.681 -3.870 -13.094 1.00 98.25 164 SER A N 1
ATOM 1273 C CA . SER A 1 164 ? -1.790 -2.928 -12.411 1.00 98.25 164 SER A CA 1
ATOM 1274 C C . SER A 1 164 ? -0.420 -3.547 -12.127 1.00 98.25 164 SER A C 1
ATOM 1276 O O . SER A 1 164 ? 0.602 -2.892 -12.336 1.00 98.25 164 SER A O 1
ATOM 1278 N N . MET A 1 165 ? -0.342 -4.840 -11.788 1.00 97.69 165 MET A N 1
ATOM 1279 C CA . MET A 1 165 ? 0.938 -5.554 -11.666 1.00 97.69 165 MET A CA 1
ATOM 1280 C C . MET A 1 165 ? 1.690 -5.645 -13.001 1.00 97.69 165 MET A C 1
ATOM 1282 O O . MET A 1 165 ? 2.925 -5.580 -13.027 1.00 97.69 165 MET A O 1
ATOM 1286 N N . ILE A 1 166 ? 0.982 -5.769 -14.131 1.00 96.75 166 ILE A N 1
ATOM 1287 C CA . ILE A 1 166 ? 1.601 -5.696 -15.462 1.00 96.75 166 ILE A CA 1
ATOM 1288 C C . ILE A 1 166 ? 2.123 -4.283 -15.734 1.00 96.75 166 ILE A C 1
ATOM 1290 O O . ILE A 1 166 ? 3.254 -4.164 -16.212 1.00 96.75 166 ILE A O 1
ATOM 1294 N N . LYS A 1 167 ? 1.348 -3.228 -15.441 1.00 97.94 167 LYS A N 1
ATOM 1295 C CA . LYS A 1 167 ? 1.793 -1.830 -15.591 1.00 97.94 167 LYS A CA 1
ATOM 1296 C C . LYS A 1 167 ? 3.042 -1.556 -14.748 1.00 97.94 167 LYS A C 1
ATOM 1298 O O . LYS A 1 167 ? 4.063 -1.160 -15.306 1.00 97.94 167 LYS A O 1
ATOM 1303 N N . MET A 1 168 ? 3.004 -1.885 -13.454 1.00 97.44 168 MET A N 1
ATOM 1304 C CA . MET A 1 168 ? 4.132 -1.729 -12.529 1.00 97.44 168 MET A CA 1
ATOM 1305 C C . MET A 1 168 ? 5.366 -2.513 -13.002 1.00 97.44 168 MET A C 1
ATOM 1307 O O . MET A 1 168 ? 6.484 -2.005 -13.002 1.00 97.44 168 MET A O 1
ATOM 1311 N N . GLY A 1 169 ? 5.173 -3.734 -13.509 1.00 95.69 169 GLY A N 1
ATOM 1312 C CA . GLY A 1 169 ? 6.251 -4.554 -14.069 1.00 95.69 169 GLY A CA 1
ATOM 1313 C C . GLY A 1 169 ? 6.889 -4.018 -15.361 1.00 95.69 169 GLY A C 1
ATOM 1314 O O . GLY A 1 169 ? 7.904 -4.582 -15.789 1.00 95.69 169 GLY A O 1
ATOM 1315 N N . ASN A 1 170 ? 6.311 -2.978 -15.976 1.00 95.69 170 ASN A N 1
ATOM 1316 C CA . ASN A 1 170 ? 6.806 -2.293 -17.175 1.00 95.69 170 ASN A CA 1
ATOM 1317 C C . ASN A 1 170 ? 7.409 -0.909 -16.881 1.00 95.69 170 ASN A C 1
ATOM 1319 O O . ASN A 1 170 ? 7.732 -0.188 -17.828 1.00 95.69 170 ASN A O 1
ATOM 1323 N N . ILE A 1 171 ? 7.577 -0.527 -15.613 1.00 95.62 171 ILE A N 1
ATOM 1324 C CA . ILE A 1 171 ? 8.248 0.726 -15.259 1.00 95.62 171 ILE A CA 1
ATOM 1325 C C . ILE A 1 171 ? 9.727 0.623 -15.657 1.00 95.62 171 ILE A C 1
ATOM 1327 O O . ILE A 1 171 ? 10.470 -0.205 -15.136 1.00 95.62 171 ILE A O 1
ATOM 1331 N N . GLN A 1 172 ? 10.124 1.453 -16.626 1.00 92.81 172 GLN A N 1
ATOM 1332 C CA . GLN A 1 172 ? 11.506 1.716 -17.059 1.00 92.81 172 GLN A CA 1
ATOM 1333 C C . GLN A 1 172 ? 12.446 0.483 -17.125 1.00 92.81 172 GLN A C 1
ATOM 1335 O O . GLN A 1 172 ? 13.529 0.494 -16.534 1.00 92.81 172 GLN A O 1
ATOM 1340 N N . PRO A 1 173 ? 12.088 -0.598 -17.847 1.00 95.00 173 PRO A N 1
ATOM 1341 C CA . PRO A 1 173 ? 12.920 -1.793 -17.906 1.00 95.00 173 PRO A CA 1
ATOM 1342 C C . PRO A 1 173 ? 14.192 -1.569 -18.735 1.00 95.00 173 PRO A C 1
ATOM 1344 O O . PRO A 1 173 ? 14.141 -1.016 -19.834 1.00 95.00 173 PRO A O 1
ATOM 1347 N N . LEU A 1 174 ? 15.321 -2.112 -18.273 1.00 94.88 174 LEU A N 1
ATOM 1348 C CA . LEU A 1 174 ? 16.504 -2.290 -19.118 1.00 94.88 174 LEU A CA 1
ATOM 1349 C C . LEU A 1 174 ? 16.249 -3.435 -20.105 1.00 94.88 174 LEU A C 1
ATOM 1351 O O . LEU A 1 174 ? 15.878 -4.540 -19.696 1.00 94.88 174 LEU A O 1
ATOM 1355 N N . THR A 1 175 ? 16.437 -3.175 -21.401 1.00 95.12 175 THR A N 1
ATOM 1356 C CA . THR A 1 175 ? 16.168 -4.145 -22.476 1.00 95.12 175 THR A CA 1
ATOM 1357 C C . THR A 1 175 ? 17.277 -4.161 -23.531 1.00 95.12 175 THR A C 1
ATOM 1359 O O . THR A 1 175 ? 18.173 -3.314 -23.547 1.00 95.12 175 THR A O 1
ATOM 1362 N N . GLY A 1 176 ? 17.254 -5.166 -24.413 1.00 94.12 176 GLY A N 1
ATOM 1363 C CA . GLY A 1 176 ? 18.253 -5.317 -25.472 1.00 94.12 176 GLY A CA 1
ATOM 1364 C C . GLY A 1 176 ? 19.665 -5.463 -24.903 1.00 94.12 176 GLY A C 1
ATOM 1365 O O . GLY A 1 176 ? 19.951 -6.424 -24.193 1.00 94.12 176 GLY A O 1
ATOM 1366 N N . ASN A 1 177 ? 20.531 -4.493 -25.200 1.00 94.50 177 ASN A N 1
ATOM 1367 C CA . ASN A 1 177 ? 21.927 -4.482 -24.753 1.00 94.50 177 ASN A CA 1
ATOM 1368 C C . ASN A 1 177 ? 22.159 -3.643 -23.479 1.00 94.50 177 ASN A C 1
ATOM 1370 O O . ASN A 1 177 ? 23.305 -3.458 -23.080 1.00 94.50 177 ASN A O 1
ATOM 1374 N N . GLN A 1 178 ? 21.107 -3.109 -22.847 1.00 95.31 178 GLN A N 1
ATOM 1375 C CA . GLN A 1 178 ? 21.217 -2.325 -21.612 1.00 95.31 178 GLN A CA 1
ATOM 1376 C C . GLN A 1 178 ? 21.301 -3.244 -20.386 1.00 95.31 178 GLN A C 1
ATOM 1378 O O . GLN A 1 178 ? 20.516 -4.183 -20.269 1.00 95.31 178 GLN A O 1
ATOM 1383 N N . GLY A 1 179 ? 22.218 -2.973 -19.456 1.00 94.25 179 GLY A N 1
ATOM 1384 C CA . GLY A 1 179 ? 22.400 -3.804 -18.260 1.00 94.25 179 GLY A CA 1
ATOM 1385 C C . GLY A 1 179 ? 22.954 -5.200 -18.568 1.00 94.25 179 GLY A C 1
ATOM 1386 O O . GLY A 1 179 ? 23.536 -5.441 -19.630 1.00 94.25 179 GLY A O 1
ATOM 1387 N N . GLU A 1 180 ? 22.747 -6.146 -17.657 1.00 93.88 180 GLU A N 1
ATOM 1388 C CA . GLU A 1 180 ? 23.339 -7.489 -17.716 1.00 93.88 180 GLU A CA 1
ATOM 1389 C C . GLU A 1 180 ? 22.355 -8.611 -17.344 1.00 93.88 180 GLU A C 1
ATOM 1391 O O . GLU A 1 180 ? 21.231 -8.356 -16.923 1.00 93.88 180 GLU A O 1
ATOM 1396 N N . ILE A 1 181 ? 22.766 -9.865 -17.551 1.00 93.94 181 ILE A N 1
ATOM 1397 C CA . ILE A 1 181 ? 22.101 -11.035 -16.962 1.00 93.94 181 ILE A CA 1
ATOM 1398 C C . ILE A 1 181 ? 23.003 -11.502 -15.827 1.00 93.94 181 ILE A C 1
ATOM 1400 O O . ILE A 1 181 ? 24.066 -12.072 -16.091 1.00 93.94 181 ILE A O 1
ATOM 1404 N N . ARG A 1 182 ? 22.623 -11.233 -14.576 1.00 90.19 182 ARG A N 1
ATOM 1405 C CA . ARG A 1 182 ? 23.445 -11.637 -13.436 1.00 90.19 182 ARG A CA 1
ATOM 1406 C C . ARG A 1 182 ? 23.374 -13.147 -13.241 1.00 90.19 182 ARG A C 1
ATOM 1408 O O . ARG A 1 182 ? 22.302 -13.742 -13.199 1.00 90.19 182 ARG A O 1
ATOM 1415 N N . VAL A 1 183 ? 24.536 -13.767 -13.063 1.00 86.38 183 VAL A N 1
ATOM 1416 C CA . VAL A 1 183 ? 24.637 -15.190 -12.689 1.00 86.38 183 VAL A CA 1
ATOM 1417 C C . VAL A 1 183 ? 24.376 -15.379 -11.190 1.00 86.38 183 VAL A C 1
ATOM 1419 O O . VAL A 1 183 ? 23.949 -16.447 -10.762 1.00 86.38 183 VAL A O 1
ATOM 1422 N N . ASN A 1 184 ? 24.594 -14.328 -10.395 1.00 81.69 184 ASN A N 1
ATOM 1423 C CA . ASN A 1 184 ? 24.302 -14.297 -8.969 1.00 81.69 184 ASN A CA 1
ATOM 1424 C C . ASN A 1 184 ? 23.569 -12.992 -8.618 1.00 81.69 184 ASN A C 1
ATOM 1426 O O . ASN A 1 184 ? 24.022 -11.907 -8.977 1.00 81.69 184 ASN A O 1
ATOM 1430 N N . THR A 1 185 ? 22.438 -13.083 -7.917 1.00 67.62 185 THR A N 1
ATOM 1431 C CA . THR A 1 185 ? 21.618 -11.918 -7.529 1.00 67.62 185 THR A CA 1
ATOM 1432 C C . THR A 1 185 ? 22.221 -11.112 -6.365 1.00 67.62 185 THR A C 1
ATOM 1434 O O . THR A 1 185 ? 21.682 -10.075 -5.990 1.00 67.62 185 THR A O 1
ATOM 1437 N N . LEU A 1 186 ? 23.371 -11.549 -5.840 1.00 64.75 186 LEU A N 1
ATOM 1438 C CA . LEU A 1 186 ? 24.293 -10.828 -4.951 1.00 64.75 186 LEU A CA 1
ATOM 1439 C C . LEU A 1 186 ? 25.717 -10.933 -5.556 1.00 64.75 186 LEU A C 1
ATOM 1441 O O . LEU A 1 186 ? 26.002 -11.978 -6.134 1.00 64.75 186 LEU A O 1
ATOM 1445 N N . PRO A 1 187 ? 26.696 -10.024 -5.363 1.00 55.16 187 PRO A N 1
ATOM 1446 C CA . PRO A 1 187 ? 26.698 -8.588 -5.070 1.00 55.16 187 PRO A CA 1
ATOM 1447 C C . PRO A 1 187 ? 27.400 -7.760 -6.185 1.00 55.16 187 PRO A C 1
ATOM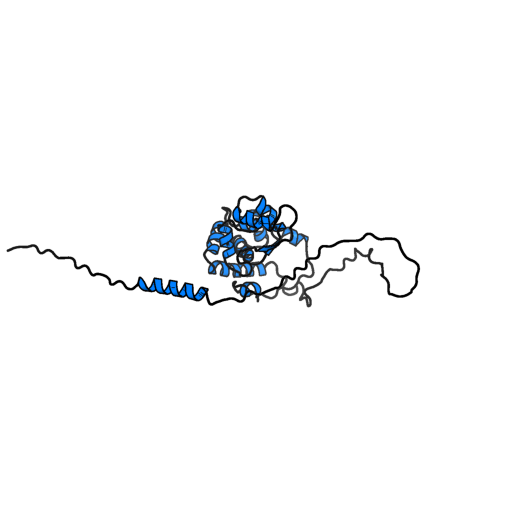 1449 O O . PRO A 1 187 ? 28.309 -8.245 -6.854 1.00 55.16 187 PRO A O 1
ATOM 1452 N N . VAL A 1 188 ? 27.080 -6.465 -6.311 1.00 45.16 188 VAL A N 1
ATOM 1453 C CA . VAL A 1 188 ? 27.980 -5.484 -6.959 1.00 45.16 188 VAL A CA 1
ATOM 1454 C C . VAL A 1 188 ? 28.060 -4.235 -6.079 1.00 45.16 188 VAL A C 1
ATOM 1456 O O . VAL A 1 188 ? 27.530 -3.176 -6.399 1.00 45.16 188 VAL A O 1
ATOM 1459 N N . CYS A 1 189 ? 28.699 -4.360 -4.913 1.00 42.44 189 CYS A N 1
ATOM 1460 C CA . CYS A 1 189 ? 29.325 -3.182 -4.325 1.00 42.44 189 CYS A CA 1
ATOM 1461 C C . CYS A 1 189 ? 30.522 -2.886 -5.223 1.00 42.44 189 CYS A C 1
ATOM 1463 O O . CYS A 1 189 ? 31.516 -3.612 -5.174 1.00 42.44 189 CYS A O 1
ATOM 1465 N N . PHE A 1 190 ? 30.411 -1.873 -6.082 1.00 38.06 190 PHE A N 1
ATOM 1466 C CA . PHE A 1 190 ? 31.601 -1.293 -6.684 1.00 38.06 190 PHE A CA 1
ATOM 1467 C C . PHE A 1 190 ? 32.557 -0.944 -5.543 1.00 38.06 190 PHE A C 1
ATOM 1469 O O . PHE A 1 190 ? 32.196 -0.232 -4.606 1.00 38.06 190 PHE A O 1
ATOM 1476 N N . SER A 1 191 ? 33.756 -1.510 -5.604 1.00 38.88 191 SER A N 1
ATOM 1477 C CA . SER A 1 191 ? 34.908 -1.068 -4.843 1.00 38.88 191 SER A CA 1
ATOM 1478 C C . SER A 1 191 ? 35.138 0.405 -5.165 1.00 38.88 191 SER A C 1
ATOM 1480 O O . SER A 1 191 ? 35.687 0.747 -6.210 1.00 38.88 191 SER A O 1
ATOM 1482 N N . ASP A 1 192 ? 34.676 1.275 -4.276 1.00 36.44 192 ASP A N 1
ATOM 1483 C CA . ASP A 1 192 ? 35.058 2.677 -4.257 1.00 36.44 192 ASP A CA 1
ATOM 1484 C C . ASP A 1 192 ? 36.577 2.760 -3.993 1.00 36.44 192 ASP A C 1
ATOM 1486 O O . ASP A 1 192 ? 37.036 2.305 -2.939 1.00 36.44 192 ASP A O 1
ATOM 1490 N N . PRO A 1 193 ? 37.394 3.311 -4.913 1.00 41.34 193 PRO A N 1
ATOM 1491 C CA . PRO A 1 193 ? 38.825 3.482 -4.682 1.00 41.34 193 PRO A CA 1
ATOM 1492 C C . PRO A 1 193 ? 39.150 4.525 -3.597 1.00 41.34 193 PRO A C 1
ATOM 1494 O O . PRO A 1 193 ? 40.321 4.681 -3.253 1.00 41.34 193 PRO A O 1
ATOM 1497 N N . SER A 1 194 ? 38.163 5.258 -3.065 1.00 46.22 194 SER A N 1
ATOM 1498 C CA . SER A 1 194 ? 38.386 6.375 -2.138 1.00 46.22 194 SER A CA 1
ATOM 1499 C C . SER A 1 194 ? 38.373 6.013 -0.645 1.00 46.22 194 SER A C 1
ATOM 1501 O O . SER A 1 194 ? 38.744 6.844 0.181 1.00 46.22 194 SER A O 1
ATOM 1503 N N . VAL A 1 195 ? 38.084 4.761 -0.277 1.00 45.22 195 VAL A N 1
ATOM 1504 C CA . VAL A 1 195 ? 38.197 4.264 1.113 1.00 45.22 195 VAL A CA 1
ATOM 1505 C C . VAL A 1 195 ? 39.353 3.281 1.284 1.00 45.22 195 VAL A C 1
ATOM 1507 O O . VAL A 1 195 ? 39.230 2.235 1.914 1.00 45.22 195 VAL A O 1
ATOM 1510 N N . ASN A 1 196 ? 40.522 3.619 0.740 1.00 42.22 196 ASN A N 1
ATOM 1511 C CA . ASN A 1 196 ? 41.751 2.876 1.000 1.00 42.22 196 ASN A CA 1
ATOM 1512 C C . ASN A 1 196 ? 42.594 3.597 2.063 1.00 42.22 196 ASN A C 1
ATOM 1514 O O . ASN A 1 196 ? 43.595 4.239 1.752 1.00 42.22 196 ASN A O 1
ATOM 1518 N N . SER A 1 197 ? 42.174 3.524 3.330 1.00 41.16 197 SER A N 1
ATOM 1519 C CA . SER A 1 197 ? 43.033 3.936 4.454 1.00 41.16 197 SER A CA 1
ATOM 1520 C C . SER A 1 197 ? 42.706 3.327 5.822 1.00 41.16 197 SER A C 1
ATOM 1522 O O . SER A 1 197 ? 43.270 3.790 6.804 1.00 41.16 197 SER A O 1
ATOM 1524 N N . PHE A 1 198 ? 41.870 2.285 5.942 1.00 39.12 198 PHE A N 1
ATOM 1525 C CA . PHE A 1 198 ? 41.559 1.723 7.270 1.00 39.12 198 PHE A CA 1
ATOM 1526 C C . PHE A 1 198 ? 41.306 0.209 7.319 1.00 39.12 198 PHE A C 1
ATOM 1528 O O . PHE A 1 198 ? 40.477 -0.240 8.090 1.00 39.12 198 PHE A O 1
ATOM 1535 N N . PHE A 1 199 ? 42.050 -0.616 6.578 1.00 33.06 199 PHE A N 1
ATOM 1536 C CA . PHE A 1 199 ? 42.173 -2.043 6.929 1.00 33.06 199 PHE A CA 1
ATOM 1537 C C . PHE A 1 199 ? 43.586 -2.571 6.647 1.00 33.06 199 PHE A C 1
ATOM 1539 O O . PHE A 1 199 ? 43.805 -3.417 5.789 1.00 33.06 199 PHE A O 1
ATOM 1546 N N . SER A 1 200 ? 44.554 -2.077 7.422 1.00 37.00 200 SER A N 1
ATOM 1547 C CA . SER A 1 200 ? 45.800 -2.800 7.699 1.00 37.00 200 SER A CA 1
ATOM 1548 C C . SER A 1 200 ? 45.813 -3.190 9.169 1.00 37.00 200 SER A C 1
ATOM 1550 O O . SER A 1 200 ? 46.303 -2.446 10.013 1.00 37.00 200 SER A O 1
ATOM 1552 N N . ALA A 1 201 ? 45.263 -4.361 9.476 1.00 33.06 201 ALA A N 1
ATOM 1553 C CA . ALA A 1 201 ? 45.595 -5.084 10.698 1.00 33.06 201 ALA A CA 1
ATOM 1554 C C . ALA A 1 201 ? 45.342 -6.586 10.485 1.00 33.06 201 ALA A C 1
ATOM 1556 O O . ALA A 1 201 ? 44.186 -7.009 10.445 1.00 33.06 201 ALA A O 1
ATOM 1557 N N . PRO A 1 202 ? 46.390 -7.416 10.344 1.00 34.84 202 PRO A N 1
ATOM 1558 C CA . PRO A 1 202 ? 46.235 -8.858 10.425 1.00 34.84 202 PRO A CA 1
ATOM 1559 C C . PRO A 1 202 ? 46.127 -9.248 11.904 1.00 34.84 202 PRO A C 1
ATOM 1561 O O . PRO A 1 202 ? 46.996 -8.909 12.706 1.00 34.84 202 PRO A O 1
ATOM 1564 N N . SER A 1 203 ? 45.061 -9.953 12.279 1.00 34.19 203 SER A N 1
ATOM 1565 C CA . SER A 1 203 ? 44.984 -10.618 13.588 1.00 34.19 203 SER A CA 1
ATOM 1566 C C . SER A 1 203 ? 45.500 -12.065 13.497 1.00 34.19 203 SER A C 1
ATOM 1568 O O . SER A 1 203 ? 45.473 -12.653 12.415 1.00 34.19 203 SER A O 1
ATOM 1570 N N . PRO A 1 204 ? 46.037 -12.619 14.600 1.00 42.28 204 PRO A N 1
ATOM 1571 C CA . PRO A 1 204 ? 47.210 -13.491 14.573 1.00 42.28 204 PRO A CA 1
ATOM 1572 C C . PRO A 1 204 ? 46.878 -14.989 14.575 1.00 42.28 204 PRO A C 1
ATOM 1574 O O . PRO A 1 204 ? 45.819 -15.413 15.034 1.00 42.28 204 PRO A O 1
ATOM 1577 N N . ASN A 1 205 ? 47.835 -15.797 14.108 1.00 30.98 205 ASN A N 1
ATOM 1578 C CA . ASN A 1 205 ? 47.810 -17.253 14.240 1.00 30.98 205 ASN A CA 1
ATOM 1579 C C . ASN A 1 205 ? 48.476 -17.707 15.558 1.00 30.98 205 ASN A C 1
ATOM 1581 O O . ASN A 1 205 ? 49.318 -17.007 16.120 1.00 30.98 205 ASN A O 1
ATOM 1585 N N . LEU A 1 206 ? 48.042 -18.875 16.030 1.00 39.31 206 LEU A N 1
ATOM 1586 C CA . LEU A 1 206 ? 48.282 -19.500 17.329 1.00 39.31 206 LEU A CA 1
ATOM 1587 C C . LEU A 1 206 ? 49.753 -19.863 17.640 1.00 39.31 206 LEU A C 1
ATOM 1589 O O . LEU A 1 206 ? 50.554 -20.111 16.746 1.00 39.31 206 LEU A O 1
ATOM 1593 N N . TYR A 1 207 ? 49.966 -20.082 18.950 1.00 28.14 207 TYR A N 1
ATOM 1594 C CA . TYR A 1 207 ? 50.999 -20.864 19.661 1.00 28.14 207 TYR A CA 1
ATOM 1595 C C . TYR A 1 207 ? 52.192 -20.121 20.291 1.00 28.14 207 TYR A C 1
ATOM 1597 O O . TYR A 1 207 ? 53.094 -19.666 19.597 1.00 28.14 207 TYR A O 1
ATOM 1605 N N . THR A 1 208 ? 52.214 -20.139 21.641 1.00 30.50 208 THR A N 1
ATOM 1606 C CA . THR A 1 208 ? 53.333 -20.389 22.604 1.00 30.50 208 THR A CA 1
ATOM 1607 C C . THR A 1 208 ? 53.075 -19.554 23.877 1.00 30.50 208 THR A C 1
ATOM 1609 O O . THR A 1 208 ? 53.213 -18.341 23.857 1.00 30.50 208 THR A O 1
ATOM 1612 N N . LEU A 1 209 ? 52.376 -20.090 24.887 1.00 32.12 209 LEU A N 1
ATOM 1613 C CA . LEU A 1 209 ? 52.846 -20.854 26.064 1.00 32.12 209 LEU A CA 1
ATOM 1614 C C . LEU A 1 209 ? 53.335 -20.014 27.271 1.00 32.12 209 LEU A C 1
ATOM 1616 O O . LEU A 1 209 ? 54.318 -19.292 27.193 1.00 32.12 209 LEU A O 1
ATOM 1620 N N . LEU A 1 210 ? 52.696 -20.335 28.408 1.00 31.05 210 LEU A N 1
ATOM 1621 C CA . LEU A 1 210 ? 53.204 -20.425 29.789 1.00 31.05 210 LEU A CA 1
ATOM 1622 C C . LEU A 1 210 ? 53.116 -19.204 30.728 1.00 31.05 210 LEU A C 1
ATOM 1624 O O . LEU A 1 210 ? 53.954 -18.317 30.733 1.00 31.05 210 LEU A O 1
ATOM 1628 N N . ASN A 1 211 ? 52.147 -19.351 31.645 1.00 29.97 211 ASN A N 1
ATOM 1629 C CA . ASN A 1 211 ? 52.236 -19.201 33.104 1.00 29.97 211 ASN A CA 1
ATOM 1630 C C . ASN A 1 211 ? 52.685 -17.854 33.696 1.00 29.97 211 ASN A C 1
ATOM 1632 O O . ASN A 1 211 ? 53.850 -17.491 33.615 1.00 29.97 211 ASN A O 1
ATOM 1636 N N . LEU A 1 212 ? 51.817 -17.255 34.528 1.00 30.34 212 LEU A N 1
ATOM 1637 C CA . LEU A 1 212 ? 51.928 -17.332 35.999 1.00 30.34 212 LEU A CA 1
ATOM 1638 C C . LEU A 1 212 ? 50.786 -16.562 36.717 1.00 30.34 212 LEU A C 1
ATOM 1640 O O . LEU A 1 212 ? 50.653 -15.356 36.566 1.00 30.34 212 LEU A O 1
ATOM 1644 N N . ARG A 1 213 ? 50.086 -17.290 37.608 1.00 29.75 213 ARG A N 1
ATOM 1645 C CA . ARG A 1 213 ? 49.652 -16.885 38.971 1.00 29.75 213 ARG A CA 1
ATOM 1646 C C . ARG A 1 213 ? 48.367 -16.034 39.187 1.00 29.75 213 ARG A C 1
ATOM 1648 O O . ARG A 1 213 ? 48.427 -14.818 39.211 1.00 29.75 213 ARG A O 1
ATOM 1655 N N . SER A 1 214 ? 47.247 -16.745 39.406 1.00 34.34 214 SER A N 1
ATOM 1656 C CA . SER A 1 214 ? 46.347 -16.844 40.602 1.00 34.34 214 SER A CA 1
ATOM 1657 C C . SER A 1 214 ? 45.929 -15.595 41.461 1.00 34.34 214 SER A C 1
ATOM 1659 O O . SER A 1 214 ? 46.477 -14.520 41.280 1.00 34.34 214 SER A O 1
ATOM 1661 N N . PRO A 1 215 ? 44.967 -15.700 42.424 1.00 44.50 215 PRO A N 1
ATOM 1662 C CA . PRO A 1 215 ? 43.608 -15.127 42.318 1.00 44.50 215 PRO A CA 1
ATOM 1663 C C . PRO A 1 215 ? 43.138 -14.291 43.549 1.00 44.50 215 PRO A C 1
ATOM 1665 O O . PRO A 1 215 ? 43.670 -14.431 44.645 1.00 44.50 215 PRO A O 1
ATOM 1668 N N . SER A 1 216 ? 42.060 -13.510 43.424 1.00 31.94 216 SER A N 1
ATOM 1669 C CA . SER A 1 216 ? 41.234 -13.063 44.571 1.00 31.94 216 SER A CA 1
ATOM 1670 C C . SER A 1 216 ? 39.804 -12.755 44.100 1.00 31.94 216 SER A C 1
ATOM 1672 O O . SER A 1 216 ? 39.592 -11.968 43.187 1.00 31.94 216 SER A O 1
ATOM 1674 N N . GLU A 1 217 ? 38.868 -13.648 44.424 1.00 34.78 217 GLU A N 1
ATOM 1675 C CA . GLU A 1 217 ? 37.801 -13.514 45.441 1.00 34.78 217 GLU A CA 1
ATOM 1676 C C . GLU A 1 217 ? 36.504 -12.892 44.875 1.00 34.78 217 GLU A C 1
ATOM 1678 O O . GLU A 1 217 ? 36.479 -11.744 44.465 1.00 34.78 217 GLU A O 1
ATOM 1683 N N . PHE A 1 218 ? 35.460 -13.671 44.569 1.00 31.88 218 PHE A N 1
ATOM 1684 C CA . PHE A 1 218 ? 34.466 -14.342 45.433 1.00 31.88 218 PHE A CA 1
ATOM 1685 C C . PHE A 1 218 ? 33.277 -13.446 45.829 1.00 31.88 218 PHE A C 1
ATOM 1687 O O . PHE A 1 218 ? 33.374 -12.589 46.696 1.00 31.88 218 PHE A O 1
ATOM 1694 N N . GLY A 1 219 ? 32.114 -13.739 45.237 1.00 28.73 219 GLY A N 1
ATOM 1695 C CA . GLY A 1 219 ? 30.803 -13.228 45.640 1.00 28.73 219 GLY A CA 1
ATOM 1696 C C . GLY A 1 219 ? 29.685 -14.034 44.971 1.00 28.73 219 GLY A C 1
ATOM 1697 O O . GLY A 1 219 ? 29.377 -13.823 43.805 1.00 28.73 219 GLY A O 1
ATOM 1698 N N . ARG A 1 220 ? 29.144 -15.019 45.701 1.00 28.59 220 ARG A N 1
ATOM 1699 C CA . ARG A 1 220 ? 28.111 -15.990 45.287 1.00 28.59 220 ARG A CA 1
ATOM 1700 C C . ARG A 1 220 ? 26.723 -15.348 45.080 1.00 28.59 220 ARG A C 1
ATOM 1702 O O . ARG A 1 220 ? 26.315 -14.536 45.897 1.00 28.59 220 ARG A O 1
ATOM 1709 N N . HIS A 1 221 ? 26.023 -15.806 44.031 1.00 28.48 221 HIS A N 1
ATOM 1710 C CA . HIS A 1 221 ? 24.675 -16.438 43.966 1.00 28.48 221 HIS A CA 1
ATOM 1711 C C . HIS A 1 221 ? 23.696 -16.332 45.174 1.00 28.48 221 HIS A C 1
ATOM 1713 O O . HIS A 1 221 ? 24.179 -16.323 46.303 1.00 28.48 221 HIS A O 1
ATOM 1719 N N . PRO A 1 222 ? 22.342 -16.441 44.992 1.00 46.59 222 PRO A N 1
ATOM 1720 C CA . PRO A 1 222 ? 21.714 -17.468 44.132 1.00 46.59 222 PRO A CA 1
ATOM 1721 C C . PRO A 1 222 ? 20.373 -17.177 43.401 1.00 46.59 222 PRO A C 1
ATOM 1723 O O . PRO A 1 222 ? 19.549 -16.373 43.810 1.00 46.59 222 PRO A O 1
ATOM 1726 N N . ASN A 1 223 ? 20.200 -17.965 42.328 1.00 31.67 223 ASN A N 1
ATOM 1727 C CA . ASN A 1 223 ? 19.012 -18.650 41.784 1.00 31.67 223 ASN A CA 1
ATOM 1728 C C . ASN A 1 223 ? 17.601 -18.035 41.858 1.00 31.67 223 ASN A C 1
ATOM 1730 O O . ASN A 1 223 ? 16.996 -17.961 42.920 1.00 31.67 223 ASN A O 1
ATOM 1734 N N . SER A 1 224 ? 16.950 -18.005 40.690 1.00 32.25 224 SER A N 1
ATOM 1735 C CA . SER A 1 224 ? 15.865 -18.969 40.451 1.00 32.25 224 SER A CA 1
ATOM 1736 C C . SER A 1 224 ? 15.913 -19.485 39.008 1.00 32.25 224 SER A C 1
ATOM 1738 O O . SER A 1 224 ? 15.993 -18.719 38.052 1.00 32.25 224 SER A O 1
ATOM 1740 N N . GLN A 1 225 ? 15.951 -20.810 38.877 1.00 31.62 225 GLN A N 1
ATOM 1741 C CA . GLN A 1 225 ? 15.624 -21.517 37.648 1.00 31.62 225 GLN A CA 1
ATOM 1742 C C . GLN A 1 225 ? 14.106 -21.497 37.478 1.00 31.62 225 GLN A C 1
ATOM 1744 O O . GLN A 1 225 ? 13.393 -21.746 38.447 1.00 31.62 225 GLN A O 1
ATOM 1749 N N . LEU A 1 226 ? 13.637 -21.329 36.246 1.00 29.73 226 LEU A N 1
ATOM 1750 C CA . LEU A 1 226 ? 12.516 -22.110 35.739 1.00 29.73 226 LEU A CA 1
ATOM 1751 C C . LEU A 1 226 ? 12.618 -22.188 34.218 1.00 29.73 226 LEU A C 1
ATOM 1753 O O . LEU A 1 226 ? 12.431 -21.227 33.480 1.00 29.73 226 LEU A O 1
ATOM 1757 N N . THR A 1 227 ? 12.983 -23.384 33.789 1.00 30.81 227 THR A N 1
ATOM 1758 C CA . THR A 1 227 ? 12.765 -23.956 32.471 1.00 30.81 227 THR A CA 1
ATOM 1759 C C . THR A 1 227 ? 11.295 -23.804 32.073 1.00 30.81 227 THR A C 1
ATOM 1761 O O . THR A 1 227 ? 10.418 -24.305 32.772 1.00 30.81 227 THR A O 1
ATOM 1764 N N . GLN A 1 228 ? 11.023 -23.209 30.9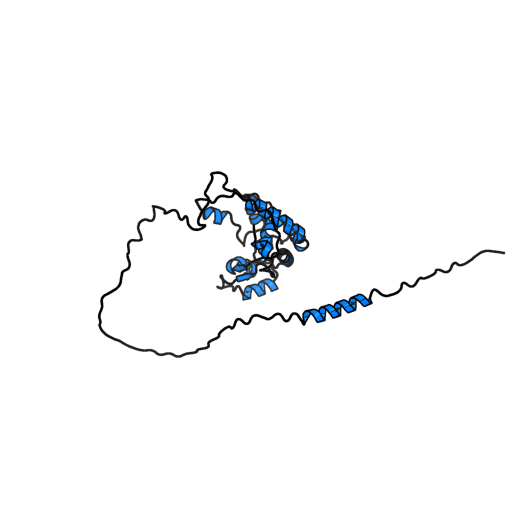12 1.00 31.91 228 GLN A N 1
ATOM 1765 C CA . GLN A 1 228 ? 9.835 -23.548 30.131 1.00 31.91 228 GLN A CA 1
ATOM 1766 C C . GLN A 1 228 ? 10.245 -23.872 28.697 1.00 31.91 228 GLN A C 1
ATOM 1768 O O . GLN A 1 228 ? 10.540 -23.014 27.871 1.00 31.91 228 GLN A O 1
ATOM 1773 N N . GLN A 1 229 ? 10.279 -25.178 28.460 1.00 30.47 229 GLN A N 1
ATOM 1774 C CA . GLN A 1 229 ? 10.132 -25.821 27.171 1.00 30.47 229 GLN A CA 1
ATOM 1775 C C . GLN A 1 229 ? 8.746 -25.448 26.625 1.00 30.47 229 GLN A C 1
ATOM 1777 O O . GLN A 1 229 ? 7.743 -25.908 27.166 1.00 30.47 229 GLN A O 1
ATOM 1782 N N . ILE A 1 230 ? 8.668 -24.634 25.571 1.00 30.95 230 ILE A N 1
ATOM 1783 C CA . ILE A 1 230 ? 7.436 -24.554 24.780 1.00 30.95 230 ILE A CA 1
ATOM 1784 C C . ILE A 1 230 ? 7.510 -25.679 23.752 1.00 30.95 230 ILE A C 1
ATOM 1786 O O . ILE A 1 230 ? 8.286 -25.651 22.797 1.00 30.95 230 ILE A O 1
ATOM 1790 N N . LEU A 1 231 ? 6.739 -26.718 24.048 1.00 27.72 231 LEU A N 1
ATOM 1791 C CA . LEU A 1 231 ? 6.390 -27.808 23.158 1.00 27.72 231 LEU A CA 1
ATOM 1792 C C . LEU A 1 231 ? 5.503 -27.225 22.046 1.00 27.72 231 LEU A C 1
ATOM 1794 O O . LEU A 1 231 ? 4.439 -26.677 22.326 1.00 27.72 231 LEU A O 1
ATOM 1798 N N . PHE A 1 232 ? 5.952 -27.309 20.794 1.00 29.89 232 PHE A N 1
ATOM 1799 C CA . PHE A 1 232 ? 5.083 -27.109 19.637 1.00 29.89 232 PHE A CA 1
ATOM 1800 C C . PHE A 1 232 ? 4.190 -28.346 19.495 1.00 29.89 232 PHE A C 1
ATOM 1802 O O . PHE A 1 232 ? 4.528 -29.271 18.759 1.00 29.89 232 PHE A O 1
ATOM 1809 N N . ASP A 1 233 ? 3.060 -28.367 20.198 1.00 27.08 233 ASP A N 1
ATOM 1810 C CA . ASP A 1 233 ? 1.960 -29.255 19.837 1.00 27.08 233 ASP A CA 1
ATOM 1811 C C . ASP A 1 233 ? 1.144 -28.584 18.728 1.00 27.08 233 ASP A C 1
ATOM 1813 O O . ASP A 1 233 ? 0.545 -27.522 18.896 1.00 27.08 233 ASP A O 1
ATOM 1817 N N . SER A 1 234 ? 1.170 -29.209 17.553 1.00 32.25 234 SER A N 1
ATOM 1818 C CA . SER A 1 234 ? 0.274 -28.891 16.442 1.00 32.25 234 SER A CA 1
ATOM 1819 C C . SER A 1 234 ? -1.172 -29.190 16.857 1.00 32.25 234 SER A C 1
ATOM 1821 O O . SER A 1 234 ? -1.417 -30.292 17.359 1.00 32.25 234 SER A O 1
ATOM 1823 N N . PRO A 1 235 ? -2.159 -28.311 16.604 1.00 36.25 235 PRO A N 1
ATOM 1824 C CA . PRO A 1 235 ? -3.551 -28.713 16.711 1.00 36.25 235 PRO A CA 1
ATOM 1825 C C . PRO A 1 235 ? -3.836 -29.732 15.603 1.00 36.25 235 PRO A C 1
ATOM 1827 O O . PRO A 1 235 ? -3.781 -29.410 14.414 1.00 36.25 235 PRO A O 1
ATOM 1830 N N . LYS A 1 236 ? -4.120 -30.980 15.986 1.00 34.88 236 LYS A N 1
ATOM 1831 C CA . LYS A 1 236 ? -4.832 -31.911 15.108 1.00 34.88 236 LYS A CA 1
ATOM 1832 C C . LYS A 1 236 ? -6.239 -31.353 14.910 1.00 34.88 236 LYS A C 1
ATOM 1834 O O . LYS A 1 236 ? -6.935 -31.064 15.876 1.00 34.88 236 LYS A O 1
ATOM 1839 N N . SER A 1 237 ? -6.616 -31.177 13.654 1.00 33.47 237 SER A N 1
ATOM 1840 C CA . SER A 1 237 ? -7.944 -30.772 13.221 1.00 33.47 237 SER A CA 1
ATOM 1841 C C . SER A 1 237 ? -8.966 -31.873 13.517 1.00 33.47 237 SER A C 1
ATOM 1843 O O . SER A 1 237 ? -9.039 -32.878 12.806 1.00 33.47 237 SER A O 1
ATOM 1845 N N . ASP A 1 238 ? -9.794 -31.674 14.540 1.00 35.25 238 ASP A N 1
ATOM 1846 C CA . ASP A 1 238 ? -11.011 -32.464 14.740 1.00 35.25 238 ASP A CA 1
ATOM 1847 C C . ASP A 1 238 ? -12.094 -31.976 13.766 1.00 35.25 238 ASP A C 1
ATOM 1849 O O . ASP A 1 238 ? -12.973 -31.183 14.080 1.00 35.25 238 ASP A O 1
ATOM 1853 N N . SER A 1 239 ? -12.015 -32.478 12.538 1.00 40.72 239 SER A N 1
ATOM 1854 C CA . SER A 1 239 ? -12.914 -32.190 11.409 1.00 40.72 239 SER A CA 1
ATOM 1855 C C . SER A 1 239 ? -14.303 -32.848 11.516 1.00 40.72 239 SER A C 1
ATOM 1857 O O . SER A 1 239 ? -15.043 -32.883 10.539 1.00 40.72 239 SER A O 1
ATOM 1859 N N . ASN A 1 240 ? -14.687 -33.360 12.692 1.00 45.38 240 ASN A N 1
ATOM 1860 C CA . ASN A 1 240 ? -15.937 -34.109 12.882 1.00 45.38 240 ASN A CA 1
ATOM 1861 C C . ASN A 1 240 ? -17.021 -33.374 13.689 1.00 45.38 240 ASN A C 1
ATOM 1863 O O . ASN A 1 240 ? -18.169 -33.813 13.651 1.00 45.38 240 ASN A O 1
ATOM 1867 N N . SER A 1 241 ? -16.718 -32.273 14.386 1.00 44.16 241 SER A N 1
ATOM 1868 C CA . SER A 1 241 ? -17.740 -31.516 15.134 1.00 44.16 241 SER A CA 1
ATOM 1869 C C . SER A 1 241 ? -18.458 -30.463 14.284 1.00 44.16 241 SER A C 1
ATOM 1871 O O . SER A 1 241 ? -19.643 -30.228 14.490 1.00 44.16 241 SER A O 1
ATOM 1873 N N . GLU A 1 242 ? -17.794 -29.888 13.276 1.00 44.09 242 GLU A N 1
ATOM 1874 C CA . GLU A 1 242 ? -18.398 -28.879 12.384 1.00 44.09 242 GLU A CA 1
ATOM 1875 C C . GLU A 1 242 ? -19.320 -29.490 11.312 1.00 44.09 242 GLU A C 1
ATOM 1877 O O . GLU A 1 242 ? -20.203 -28.814 10.786 1.00 44.09 242 GLU A O 1
ATOM 1882 N N . ILE A 1 243 ? -19.180 -30.789 11.018 1.00 46.75 243 ILE A N 1
ATOM 1883 C CA . ILE A 1 243 ? -20.031 -31.488 10.039 1.00 46.75 243 ILE A CA 1
ATOM 1884 C C . ILE A 1 243 ? -21.427 -31.780 10.621 1.00 46.75 243 ILE A C 1
ATOM 1886 O O . ILE A 1 243 ? -22.417 -31.712 9.892 1.00 46.75 243 ILE A O 1
ATOM 1890 N N . GLN A 1 244 ? -21.546 -32.028 11.931 1.00 47.31 244 GLN A N 1
ATOM 1891 C CA . GLN A 1 244 ? -22.847 -32.316 12.553 1.00 47.31 244 GLN A CA 1
ATOM 1892 C C . GLN A 1 244 ? -23.738 -31.071 12.682 1.00 47.31 244 GLN A C 1
ATOM 1894 O O . GLN A 1 244 ? -24.949 -31.168 12.492 1.00 47.31 244 GLN A O 1
ATOM 1899 N N . GLU A 1 245 ? -23.154 -29.891 12.905 1.00 50.38 245 GLU A N 1
ATOM 1900 C CA . GLU A 1 245 ? -23.917 -28.639 13.022 1.00 50.38 245 GLU A CA 1
ATOM 1901 C C . GLU A 1 245 ? -24.455 -28.150 11.661 1.00 50.38 245 GLU A C 1
ATOM 1903 O O . GLU A 1 245 ? -25.549 -27.582 11.572 1.00 50.38 245 GLU A O 1
ATOM 1908 N N . GLN A 1 246 ? -23.739 -28.445 10.568 1.00 45.28 246 GLN A N 1
ATOM 1909 C CA . GLN A 1 246 ? -24.178 -28.093 9.213 1.00 45.28 246 GLN A CA 1
ATOM 1910 C C . GLN A 1 246 ? -25.256 -29.036 8.651 1.00 45.28 246 GLN A C 1
ATOM 1912 O O . GLN A 1 246 ? -26.116 -28.593 7.881 1.00 45.28 246 GLN A O 1
ATOM 1917 N N . GLU A 1 247 ? -25.284 -30.312 9.050 1.00 54.16 247 GLU A N 1
ATOM 1918 C CA . GLU A 1 247 ? -26.343 -31.244 8.628 1.00 54.16 247 GLU A CA 1
ATOM 1919 C C . GLU A 1 247 ? -27.695 -30.966 9.310 1.00 54.16 247 GLU A C 1
ATOM 1921 O O . GLU A 1 247 ? -28.749 -31.143 8.686 1.00 54.16 247 GLU A O 1
ATOM 1926 N N . GLU A 1 248 ? -27.695 -30.455 10.545 1.00 55.78 248 GLU A N 1
ATOM 1927 C CA . GLU A 1 248 ? -28.925 -30.113 11.271 1.00 55.78 248 GLU A CA 1
ATOM 1928 C C . GLU A 1 248 ? -29.569 -28.814 10.740 1.00 55.78 248 GLU A C 1
ATOM 1930 O O . GLU A 1 248 ? -30.792 -28.734 10.581 1.00 55.78 248 GLU A O 1
ATOM 1935 N N . GLN A 1 249 ? -28.759 -27.839 10.306 1.00 52.38 249 GLN A N 1
ATOM 1936 C CA . GLN A 1 249 ? -29.254 -26.632 9.624 1.00 52.38 249 GLN A CA 1
ATOM 1937 C C . GLN A 1 249 ? -29.778 -26.901 8.206 1.00 52.38 249 GLN A C 1
ATOM 1939 O O . GLN A 1 249 ? -30.719 -26.232 7.762 1.00 52.38 249 GLN A O 1
ATOM 1944 N N . LYS A 1 250 ? -29.232 -27.897 7.496 1.00 54.88 250 LYS A N 1
ATOM 1945 C CA . LYS A 1 250 ? -29.714 -28.284 6.159 1.00 54.88 250 LYS A CA 1
ATOM 1946 C C . LYS A 1 250 ? -31.077 -28.980 6.225 1.00 54.88 250 LYS A C 1
ATOM 1948 O O . LYS A 1 250 ? -31.954 -28.684 5.419 1.00 54.88 250 LYS A O 1
ATOM 1953 N N . ARG A 1 251 ? -31.310 -29.799 7.257 1.00 52.69 251 ARG A N 1
ATOM 1954 C CA . ARG A 1 251 ? -32.592 -30.492 7.481 1.00 52.69 251 ARG A CA 1
ATOM 1955 C C . ARG A 1 251 ? -33.737 -29.547 7.888 1.00 52.69 251 ARG A C 1
ATOM 1957 O O . ARG A 1 251 ? -34.897 -29.866 7.646 1.00 52.69 251 ARG A O 1
ATOM 1964 N N . SER A 1 252 ? -33.427 -28.374 8.446 1.00 51.75 252 SER A N 1
ATOM 1965 C CA . SER A 1 252 ? -34.423 -27.348 8.802 1.00 51.75 252 SER A CA 1
ATOM 1966 C C . SER A 1 252 ? -34.923 -26.537 7.591 1.00 51.75 252 SER A C 1
ATOM 1968 O O . SER A 1 252 ? -36.082 -26.125 7.554 1.00 51.75 252 SER A O 1
ATOM 1970 N N . LYS A 1 253 ? -34.097 -26.363 6.545 1.00 53.66 253 LYS A N 1
ATOM 1971 C CA . LYS A 1 253 ? -34.474 -25.605 5.332 1.00 53.66 253 LYS A CA 1
ATOM 1972 C C . LYS A 1 253 ? -35.338 -26.395 4.339 1.00 53.66 253 LYS A C 1
ATOM 1974 O O . LYS A 1 253 ? -36.114 -25.786 3.603 1.00 53.66 253 LYS A O 1
ATOM 1979 N N . ASP A 1 254 ? -35.283 -27.726 4.364 1.00 49.53 254 ASP A N 1
ATOM 1980 C CA . ASP A 1 254 ? -36.067 -28.580 3.455 1.00 49.53 254 ASP A CA 1
ATOM 1981 C C . ASP A 1 254 ? -37.547 -28.741 3.869 1.00 49.53 254 ASP A C 1
ATOM 1983 O O . ASP A 1 254 ? -38.373 -29.178 3.067 1.00 49.53 254 ASP A O 1
ATOM 1987 N N . LEU A 1 255 ? -37.927 -28.336 5.088 1.00 50.00 255 LEU A N 1
ATOM 1988 C CA . LEU A 1 255 ? -39.312 -28.412 5.582 1.00 50.00 255 LEU A CA 1
ATOM 1989 C C . LEU A 1 255 ? -40.205 -27.222 5.177 1.00 50.00 255 LEU A C 1
ATOM 1991 O O . LEU A 1 255 ? -41.425 -27.310 5.325 1.00 50.00 255 LEU A O 1
ATOM 1995 N N . ASP A 1 256 ? -39.643 -26.137 4.630 1.00 47.31 256 ASP A N 1
ATOM 1996 C CA . ASP A 1 256 ? -40.421 -24.947 4.232 1.00 47.31 256 ASP A CA 1
ATOM 1997 C C . ASP A 1 256 ? -40.892 -24.982 2.759 1.00 47.31 256 ASP A C 1
ATOM 1999 O O . ASP A 1 256 ? -41.761 -24.216 2.345 1.00 47.31 256 ASP A O 1
ATOM 2003 N N . HIS A 1 257 ? -40.394 -25.931 1.954 1.00 51.22 257 HIS A N 1
ATOM 2004 C CA . HIS A 1 257 ? -40.737 -26.047 0.526 1.00 51.22 257 HIS A CA 1
ATOM 2005 C C . HIS A 1 257 ? -41.914 -26.990 0.206 1.00 51.22 257 HIS A C 1
ATOM 2007 O O . HIS A 1 257 ? -42.247 -27.186 -0.963 1.00 51.22 257 HIS A O 1
ATOM 2013 N N . SER A 1 258 ? -42.609 -27.536 1.211 1.00 50.19 258 SER A N 1
ATOM 2014 C CA . SER A 1 258 ? -43.717 -28.485 1.010 1.00 50.19 258 SER A CA 1
ATOM 2015 C C . SER A 1 258 ? -45.053 -28.048 1.633 1.00 50.19 258 SER A C 1
ATOM 2017 O O . SER A 1 258 ? -45.705 -28.831 2.326 1.00 50.19 258 SER A O 1
ATOM 2019 N N . LYS A 1 259 ? -45.519 -26.817 1.366 1.00 47.41 259 LYS A N 1
ATOM 2020 C CA . LYS A 1 259 ? -46.931 -26.433 1.594 1.00 47.41 259 LYS A CA 1
ATOM 2021 C C . LYS A 1 259 ? -47.719 -26.360 0.275 1.00 47.41 259 LYS A C 1
ATOM 2023 O O . LYS A 1 259 ? -47.316 -25.636 -0.634 1.00 47.41 259 LYS A O 1
ATOM 2028 N N . PRO A 1 260 ? -48.874 -27.045 0.152 1.00 42.91 260 PRO A N 1
ATOM 2029 C CA . PRO A 1 260 ? -49.685 -26.998 -1.061 1.00 42.91 260 PRO A CA 1
ATOM 2030 C C . PRO A 1 260 ? -50.447 -25.668 -1.171 1.00 42.91 260 PRO A C 1
ATOM 2032 O O . PRO A 1 260 ? -51.081 -25.208 -0.217 1.00 42.91 260 PRO A O 1
ATOM 2035 N N . ARG A 1 261 ? -50.430 -25.061 -2.367 1.00 44.47 261 ARG A N 1
ATOM 2036 C CA . ARG A 1 261 ? -51.238 -23.876 -2.706 1.00 44.47 261 ARG A CA 1
ATOM 2037 C C . ARG A 1 261 ? -52.735 -24.207 -2.608 1.00 44.47 261 ARG A C 1
ATOM 2039 O O . ARG A 1 261 ? -53.250 -25.002 -3.391 1.00 44.47 261 ARG A O 1
ATOM 2046 N N . ARG A 1 262 ? -53.455 -23.560 -1.682 1.00 45.97 262 ARG A N 1
ATOM 2047 C CA . ARG A 1 262 ? -54.930 -23.549 -1.659 1.00 45.97 262 ARG A CA 1
ATOM 2048 C C . ARG A 1 262 ? -55.457 -22.721 -2.831 1.00 45.97 262 ARG A C 1
ATOM 2050 O O . ARG A 1 262 ? -55.168 -21.535 -2.937 1.00 45.97 262 ARG A O 1
ATOM 2057 N N . ASN A 1 263 ? -56.254 -23.359 -3.681 1.00 41.16 263 ASN A N 1
ATOM 2058 C CA . ASN A 1 263 ? -56.954 -22.738 -4.799 1.00 41.16 263 ASN A CA 1
ATOM 2059 C C . ASN A 1 263 ? -58.288 -22.151 -4.298 1.00 41.16 263 ASN A C 1
ATOM 2061 O O . ASN A 1 263 ? -59.178 -22.901 -3.896 1.00 41.16 263 ASN A O 1
ATOM 2065 N N . THR A 1 264 ? -58.435 -20.826 -4.283 1.00 41.59 264 THR A N 1
ATOM 2066 C CA . THR A 1 264 ? -59.693 -20.155 -3.930 1.00 41.59 264 THR A CA 1
ATOM 2067 C C . THR A 1 264 ? -60.507 -19.876 -5.197 1.00 41.59 264 THR A C 1
ATOM 2069 O O . THR A 1 264 ? -60.219 -18.964 -5.969 1.00 41.59 264 THR A O 1
ATOM 2072 N N . ARG A 1 265 ? -61.561 -20.672 -5.425 1.00 42.59 265 ARG A N 1
ATOM 2073 C CA . ARG A 1 265 ? -62.605 -20.363 -6.418 1.00 42.59 265 ARG A CA 1
ATOM 2074 C C . ARG A 1 265 ? -63.448 -19.178 -5.926 1.00 42.59 265 ARG A C 1
ATOM 2076 O O . ARG A 1 265 ? -64.024 -19.243 -4.843 1.00 42.59 265 ARG A O 1
ATOM 2083 N N . LYS A 1 266 ? -63.549 -18.125 -6.745 1.00 42.97 266 LYS A N 1
ATOM 2084 C CA . LYS A 1 266 ? -64.552 -17.049 -6.621 1.00 42.97 266 LYS A CA 1
ATOM 2085 C C . LYS A 1 266 ? -65.960 -17.594 -6.920 1.00 42.97 266 LYS A C 1
ATOM 2087 O O . LYS A 1 266 ? -66.090 -18.364 -7.872 1.00 42.97 266 LYS A O 1
ATOM 2092 N N . PRO A 1 267 ? -67.013 -17.164 -6.201 1.00 42.50 267 PRO A N 1
ATOM 2093 C CA . PRO A 1 267 ? -68.387 -17.430 -6.601 1.00 42.50 267 PRO A CA 1
ATOM 2094 C C . PRO A 1 267 ? -68.851 -16.376 -7.617 1.00 42.50 267 PRO A C 1
ATOM 2096 O O . PRO A 1 267 ? -68.728 -15.173 -7.386 1.00 42.50 267 PRO A O 1
ATOM 2099 N N . THR A 1 268 ? -69.396 -16.826 -8.744 1.00 44.03 268 THR A N 1
ATOM 2100 C CA . THR A 1 268 ? -70.192 -15.998 -9.654 1.00 44.03 268 THR A CA 1
ATOM 2101 C C . THR A 1 268 ? -71.612 -15.890 -9.102 1.00 44.03 268 THR A C 1
ATOM 2103 O O . THR A 1 268 ? -72.262 -16.897 -8.824 1.00 44.03 268 THR A O 1
ATOM 2106 N N . ARG A 1 269 ? -72.093 -14.657 -8.913 1.00 49.59 269 ARG A N 1
ATOM 2107 C CA . ARG A 1 269 ? -73.482 -14.363 -8.548 1.00 49.59 269 ARG A CA 1
ATOM 2108 C C . ARG A 1 269 ? -74.256 -14.073 -9.833 1.00 49.59 269 ARG A C 1
ATOM 2110 O O . ARG A 1 269 ? -73.907 -13.156 -10.567 1.00 49.59 269 ARG A O 1
ATOM 2117 N N . PHE A 1 270 ? -75.251 -14.913 -10.086 1.00 45.03 270 PHE A N 1
ATOM 2118 C CA . PHE A 1 270 ? -76.255 -14.806 -11.141 1.00 45.03 270 PHE A CA 1
ATOM 2119 C C . PHE A 1 270 ? -77.239 -13.676 -10.807 1.00 45.03 270 PHE A C 1
ATOM 2121 O O . PHE A 1 270 ? -77.715 -13.622 -9.674 1.00 45.03 270 PHE A O 1
ATOM 2128 N N . ASN A 1 271 ? -77.562 -12.838 -11.790 1.00 47.53 271 ASN A N 1
ATOM 2129 C CA . ASN A 1 271 ? -78.772 -12.020 -11.845 1.00 47.53 271 ASN A CA 1
ATOM 2130 C C . ASN A 1 271 ? -79.262 -12.032 -13.302 1.00 47.53 271 ASN A C 1
ATOM 2132 O O . ASN A 1 271 ? -78.463 -11.753 -14.194 1.00 47.53 271 ASN A O 1
ATOM 2136 N N . ASP A 1 272 ? -80.522 -12.440 -13.501 1.00 46.34 272 ASP A N 1
ATOM 2137 C CA . ASP A 1 272 ? -81.566 -11.798 -14.330 1.00 46.34 272 ASP A CA 1
ATOM 2138 C C . ASP A 1 272 ? -82.576 -12.840 -14.878 1.00 46.34 272 ASP A C 1
ATOM 2140 O O . ASP A 1 272 ? -82.185 -13.825 -15.496 1.00 46.34 272 ASP A O 1
ATOM 2144 N N . ILE A 1 273 ? -83.829 -12.812 -14.391 1.00 45.72 273 ILE A N 1
ATOM 2145 C CA . ILE A 1 273 ? -85.062 -12.282 -15.034 1.00 45.72 273 ILE A CA 1
ATOM 2146 C C . ILE A 1 273 ? -85.731 -13.279 -16.012 1.00 45.72 273 ILE A C 1
ATOM 2148 O O . ILE A 1 273 ? -85.303 -13.407 -17.155 1.00 45.72 273 ILE A O 1
ATOM 2152 N N . VAL A 1 274 ? -86.767 -13.990 -15.533 1.00 55.19 274 VAL A N 1
ATOM 2153 C CA . VAL A 1 274 ? -88.214 -14.027 -15.911 1.00 55.19 274 VAL A CA 1
ATOM 2154 C C . VAL A 1 274 ? -88.840 -15.242 -15.224 1.00 55.19 274 VAL A C 1
ATOM 2156 O O . VAL A 1 274 ? -88.291 -16.355 -15.376 1.00 55.19 274 VAL A O 1
#

Radius of gyration: 31.79 Å; chains: 1; bounding box: 142×48×71 Å

Organism: Glycine soja (NCBI:txid3848)

pLDDT: mean 77.37, std 27.01, range [27.08, 98.88]